Protein AF-A0A1Q3KPB5-F1 (afdb_monomer)

Sequence (184 aa):
MSNEPVIRVAFFLAVFVVVAAWEAMAPRRARWPANLGIVALNTALVRLLLPTTAVAFALLGEQRGWGLLNNLDLPRGAAVVLAVLALDLAIYLQHVLFHAVPLLWRLHRMHHADLDIDVTTGARFHPIEIAASMVLKLAAIAALDVWSRDLMEHCFPGNGRMRYGPGSSRLRHDDRGCPSSDTT

Foldseek 3Di:
DVCVVVVVVVVVVVVLCVQVVVCVVPPPDDPPPVLVVVLVVLVCCCVPCQVVLLVVLLVVCLVVVAAPLL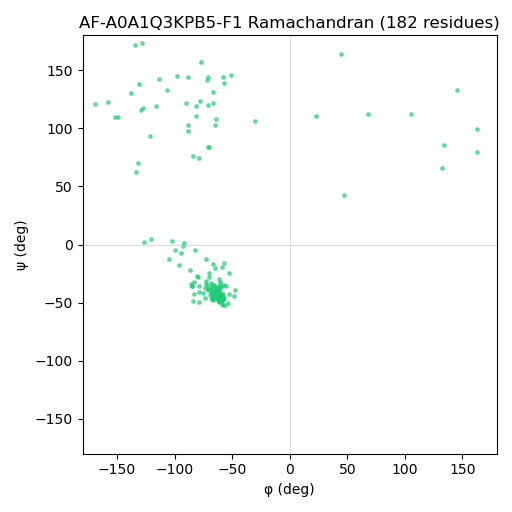PDPDDLVVLVVVLVVQLVVLLVVLVVCCVPPPVSVVQCCQLVVDPDDGSRNNRRHRVVSSVVVSVSNSVSSNHHRSNYNVVCCVVPVDDDPPPDDDDDDDDDDDDDDYDDDDDD

Radius of gyration: 29.27 Å; Cα contacts (8 Å, |Δi|>4): 119; chains: 1; bounding box: 55×40×105 Å

Solvent-accessible surface area (backbone atoms only — not comparable to full-atom values): 11144 Å² total; per-residue (Å²): 123,91,54,54,70,57,52,54,50,50,50,51,51,51,54,51,50,53,53,52,50,51,41,70,75,61,62,90,73,94,64,61,75,72,51,50,55,53,36,52,50,53,49,50,50,50,66,57,48,49,61,55,49,48,52,52,38,42,57,51,22,38,77,68,68,42,22,61,48,54,73,46,100,60,60,68,72,58,44,52,50,50,47,53,52,51,50,50,49,52,51,50,51,51,52,50,43,30,70,69,37,72,72,42,25,67,50,47,42,59,47,70,64,69,88,66,92,53,100,54,51,91,54,44,65,42,70,66,58,53,52,52,51,50,52,52,51,48,51,47,49,44,48,38,18,77,57,50,69,58,60,48,52,74,74,50,76,78,78,73,87,83,74,90,73,92,87,83,82,86,84,89,80,90,80,87,79,87,81,90,77,88,80,136

Secondary structure (DSSP, 8-state):
-TTHHHHHHHHHHHHHHHHHHHHHHS-S---HHHHHHHHHHHHHHHHHHHHHHHHHHHHHHHHHT--TGGGS---HHHHHHHHHHHHHHHHHHHHHHHHHSHHHHHHHHHHH--SS--TTGGG---HHHHHHHHHHHHHHHHHH----THHHHHH----------S------------------

Structure (mmCIF, N/CA/C/O backbone):
data_AF-A0A1Q3KPB5-F1
#
_entry.id   AF-A0A1Q3KPB5-F1
#
loop_
_atom_site.group_PDB
_atom_site.id
_atom_site.type_symbol
_atom_site.label_atom_id
_atom_site.label_alt_id
_atom_site.label_comp_id
_atom_site.label_asym_id
_atom_site.label_entity_id
_atom_site.label_seq_id
_atom_site.pdbx_PDB_ins_code
_atom_site.Cartn_x
_atom_site.Cartn_y
_atom_site.Cartn_z
_atom_site.occupancy
_atom_site.B_iso_or_equiv
_atom_site.auth_seq_id
_atom_site.auth_comp_id
_atom_site.auth_asym_id
_atom_site.auth_atom_id
_atom_site.pdbx_PDB_model_num
ATOM 1 N N . MET A 1 1 ? -16.533 -24.891 -0.478 1.00 59.44 1 MET A N 1
ATOM 2 C CA . MET A 1 1 ? -15.579 -23.862 -0.957 1.00 59.44 1 MET A CA 1
ATOM 3 C C . MET A 1 1 ? -14.110 -24.327 -0.934 1.00 59.44 1 MET A C 1
ATOM 5 O O . MET A 1 1 ? -13.226 -23.513 -1.150 1.00 59.44 1 MET A O 1
ATOM 9 N N . SER A 1 2 ? -13.807 -25.623 -0.763 1.00 74.94 2 SER A N 1
ATOM 10 C CA . SER A 1 2 ? -12.427 -26.110 -0.547 1.00 74.94 2 SER A CA 1
ATOM 11 C C . SER A 1 2 ? -11.456 -25.945 -1.725 1.00 74.94 2 SER A C 1
ATOM 13 O O . SER A 1 2 ? -10.249 -25.992 -1.520 1.00 74.94 2 SER A O 1
ATOM 15 N N . ASN A 1 3 ? -11.958 -25.712 -2.942 1.00 84.19 3 ASN A N 1
ATOM 16 C CA . ASN A 1 3 ? -11.122 -25.604 -4.144 1.00 84.19 3 ASN A CA 1
ATOM 17 C C . ASN A 1 3 ? -10.833 -24.157 -4.568 1.00 84.19 3 ASN A C 1
ATOM 19 O O . ASN A 1 3 ? -10.066 -23.956 -5.502 1.00 84.19 3 ASN A O 1
ATOM 23 N N . GLU A 1 4 ? -11.408 -23.146 -3.909 1.00 84.69 4 GLU A N 1
ATOM 24 C CA . GLU A 1 4 ? -11.174 -21.735 -4.252 1.00 84.69 4 GLU A CA 1
ATOM 25 C C . GLU A 1 4 ? -9.677 -21.356 -4.291 1.00 84.69 4 GLU A C 1
ATOM 27 O O . GLU A 1 4 ? -9.237 -20.818 -5.313 1.00 84.69 4 GLU A O 1
ATOM 32 N N . PRO A 1 5 ? -8.854 -21.659 -3.261 1.00 83.19 5 PRO A N 1
ATOM 33 C CA . PRO A 1 5 ? -7.433 -21.320 -3.307 1.00 83.19 5 PRO A CA 1
ATOM 34 C C . PRO A 1 5 ? -6.697 -22.074 -4.420 1.00 83.19 5 PRO A C 1
ATOM 36 O O . PRO A 1 5 ? -5.844 -21.492 -5.088 1.00 83.19 5 PRO A O 1
ATOM 39 N N . VAL A 1 6 ? -7.067 -23.334 -4.675 1.00 86.06 6 VAL A N 1
ATOM 40 C CA . VAL A 1 6 ? -6.474 -24.156 -5.741 1.00 86.06 6 VAL A CA 1
ATOM 41 C C . VAL A 1 6 ? -6.794 -23.572 -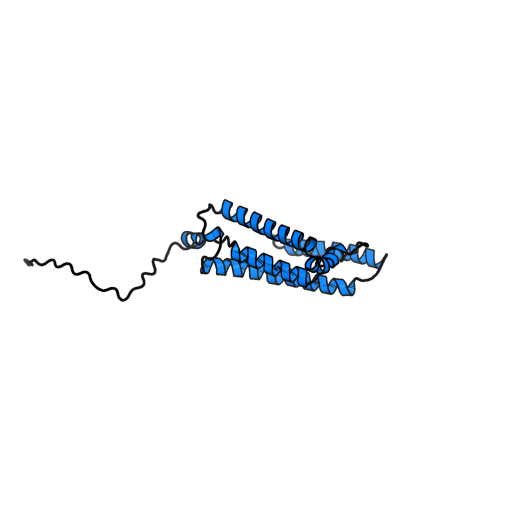7.114 1.00 86.06 6 VAL A C 1
ATOM 43 O O . VAL A 1 6 ? -5.892 -23.404 -7.925 1.00 86.06 6 VAL A O 1
ATOM 46 N N . ILE A 1 7 ? -8.051 -23.195 -7.359 1.00 86.75 7 ILE A N 1
ATOM 47 C CA . ILE A 1 7 ? -8.497 -22.606 -8.628 1.00 86.75 7 ILE A CA 1
ATOM 48 C C . ILE A 1 7 ? -7.801 -21.264 -8.869 1.00 86.75 7 ILE A C 1
ATOM 50 O O . ILE A 1 7 ? -7.294 -21.033 -9.963 1.00 86.75 7 ILE A O 1
ATOM 54 N N . ARG A 1 8 ? -7.711 -20.393 -7.856 1.00 78.00 8 ARG A N 1
ATOM 55 C CA . ARG A 1 8 ? -7.035 -19.089 -7.982 1.00 78.00 8 ARG A CA 1
ATOM 56 C C . ARG A 1 8 ? -5.551 -19.240 -8.297 1.00 78.00 8 ARG A C 1
ATOM 58 O O . ARG A 1 8 ? -5.043 -18.537 -9.167 1.00 78.00 8 ARG A O 1
ATOM 65 N N . VAL A 1 9 ? -4.865 -20.153 -7.610 1.00 79.88 9 VAL A N 1
ATOM 66 C CA . VAL A 1 9 ? -3.443 -20.427 -7.856 1.00 79.88 9 VAL A CA 1
ATOM 67 C C . VAL A 1 9 ? -3.247 -21.058 -9.232 1.00 79.88 9 VAL A C 1
ATOM 69 O O . VAL A 1 9 ? -2.387 -20.599 -9.976 1.00 79.88 9 VAL A O 1
ATOM 72 N N . ALA A 1 10 ? -4.063 -22.044 -9.605 1.00 84.44 10 ALA A N 1
ATOM 73 C CA . ALA A 1 10 ? -3.985 -22.695 -10.910 1.00 84.44 10 ALA A CA 1
ATOM 74 C C . ALA A 1 10 ? -4.212 -21.703 -12.056 1.00 84.44 10 ALA A C 1
ATOM 76 O O . ALA A 1 10 ? -3.442 -21.691 -13.011 1.00 84.44 10 ALA A O 1
ATOM 77 N N . PHE A 1 11 ? -5.215 -20.829 -11.943 1.00 85.94 11 PHE A N 1
ATOM 78 C CA . PHE A 1 11 ? -5.506 -19.821 -12.960 1.00 85.94 11 PHE A CA 1
ATOM 79 C C . PHE A 1 11 ? -4.383 -18.783 -13.071 1.00 85.94 11 PHE A C 1
ATOM 81 O O . PHE A 1 11 ? -3.943 -18.467 -14.173 1.00 85.94 11 PHE A O 1
ATOM 88 N N . PHE A 1 12 ? -3.866 -18.301 -11.935 1.00 80.00 12 PHE A N 1
ATOM 89 C CA . PHE A 1 12 ? -2.720 -17.391 -11.908 1.00 80.00 12 PHE A CA 1
ATOM 90 C C . PHE A 1 12 ? -1.487 -18.014 -12.575 1.00 80.00 12 PHE A C 1
ATOM 92 O O . PHE A 1 12 ? -0.871 -17.384 -13.431 1.00 80.00 12 PHE A O 1
ATOM 99 N N . LEU A 1 13 ? -1.150 -19.260 -12.223 1.00 81.81 13 LEU A N 1
ATOM 100 C CA . LEU A 1 13 ? -0.015 -19.977 -12.804 1.00 81.81 13 LEU A CA 1
ATOM 101 C C . LEU A 1 13 ? -0.214 -20.244 -14.298 1.00 81.81 13 LEU A C 1
ATOM 103 O O . LEU A 1 13 ? 0.728 -20.075 -15.064 1.00 81.81 13 LEU A O 1
ATOM 107 N N . ALA A 1 14 ? -1.423 -20.613 -14.724 1.00 84.12 14 ALA A N 1
ATOM 108 C CA . ALA A 1 14 ? -1.729 -20.845 -16.131 1.00 84.12 14 ALA A CA 1
ATOM 109 C C . ALA A 1 14 ? -1.523 -19.574 -16.965 1.00 84.12 14 ALA A C 1
ATOM 111 O O . ALA A 1 14 ? -0.806 -19.609 -17.962 1.00 84.12 14 ALA A O 1
ATOM 112 N N . VAL A 1 15 ? -2.082 -18.439 -16.530 1.00 82.62 15 VAL A N 1
ATOM 113 C CA . VAL A 1 15 ? -1.890 -17.147 -17.209 1.00 82.62 15 VAL A CA 1
ATOM 114 C C . VAL A 1 15 ? -0.415 -16.745 -17.203 1.00 82.62 15 VAL A C 1
ATOM 116 O O . VAL A 1 15 ? 0.112 -16.364 -18.244 1.00 82.62 15 VAL A O 1
ATOM 119 N N . PHE A 1 16 ? 0.273 -16.885 -16.067 1.00 81.31 16 PHE A N 1
ATOM 120 C CA . PHE A 1 16 ? 1.700 -16.580 -15.962 1.00 81.31 16 PHE A CA 1
ATOM 121 C C . PHE A 1 16 ? 2.535 -17.396 -16.957 1.00 81.31 16 PHE A C 1
ATOM 123 O O . PHE A 1 16 ? 3.357 -16.827 -17.668 1.00 81.31 16 PHE A O 1
ATOM 130 N N . VAL A 1 17 ? 2.298 -18.709 -17.057 1.00 82.12 17 VAL A N 1
ATOM 131 C CA . VAL A 1 17 ? 3.005 -19.590 -18.000 1.00 82.12 17 VAL A CA 1
ATOM 132 C C . VAL A 1 17 ? 2.709 -19.206 -19.447 1.00 82.12 17 VAL A C 1
ATOM 134 O O . VAL A 1 17 ? 3.635 -19.169 -20.251 1.00 82.12 17 VAL A O 1
ATOM 137 N N . VAL A 1 18 ? 1.457 -18.886 -19.784 1.00 84.38 18 VAL A N 1
ATOM 138 C CA . VAL A 1 18 ? 1.078 -18.470 -21.145 1.00 84.38 18 VAL A CA 1
ATOM 139 C C . VAL A 1 18 ? 1.812 -17.194 -21.556 1.00 84.38 18 VAL A C 1
ATOM 141 O O . VAL A 1 18 ? 2.406 -17.153 -22.633 1.00 84.38 18 VAL A O 1
ATOM 144 N N . VAL A 1 19 ? 1.820 -16.169 -20.701 1.00 77.19 19 VAL A N 1
ATOM 145 C CA . VAL A 1 19 ? 2.489 -14.895 -21.012 1.00 77.19 19 VAL A CA 1
ATOM 146 C C . VAL A 1 19 ? 4.015 -15.056 -20.998 1.00 77.19 19 VAL A C 1
ATOM 148 O O . VAL A 1 19 ? 4.687 -14.551 -21.892 1.00 77.19 19 VAL A O 1
ATOM 151 N N . ALA A 1 20 ? 4.571 -15.836 -20.065 1.00 76.50 20 ALA A N 1
ATOM 152 C CA . ALA A 1 20 ? 6.006 -16.122 -20.028 1.00 76.50 20 ALA A CA 1
ATOM 153 C C . ALA A 1 20 ? 6.479 -16.914 -21.261 1.00 76.50 20 ALA A C 1
ATOM 155 O O . ALA A 1 20 ? 7.547 -16.631 -21.801 1.00 76.50 20 ALA A O 1
ATOM 156 N N . ALA A 1 21 ? 5.688 -17.881 -21.738 1.00 80.31 21 ALA A N 1
ATOM 157 C CA . ALA A 1 21 ? 5.984 -18.628 -22.959 1.00 80.31 21 ALA A CA 1
ATOM 158 C C . ALA A 1 21 ? 5.924 -17.724 -24.198 1.00 80.31 21 ALA A C 1
ATOM 160 O O . ALA A 1 21 ? 6.813 -17.790 -25.044 1.00 80.31 21 ALA A O 1
ATOM 161 N N . TRP A 1 22 ? 4.927 -16.836 -24.276 1.00 80.81 22 TRP A N 1
ATOM 162 C CA . TRP A 1 22 ? 4.834 -15.828 -25.333 1.00 80.81 22 TRP A CA 1
ATOM 163 C C . TRP A 1 22 ? 6.077 -14.927 -25.368 1.00 80.81 22 TRP A C 1
ATOM 165 O O . TRP A 1 22 ? 6.675 -14.728 -26.425 1.00 80.81 22 TRP A O 1
ATOM 175 N N . GLU A 1 23 ? 6.509 -14.417 -2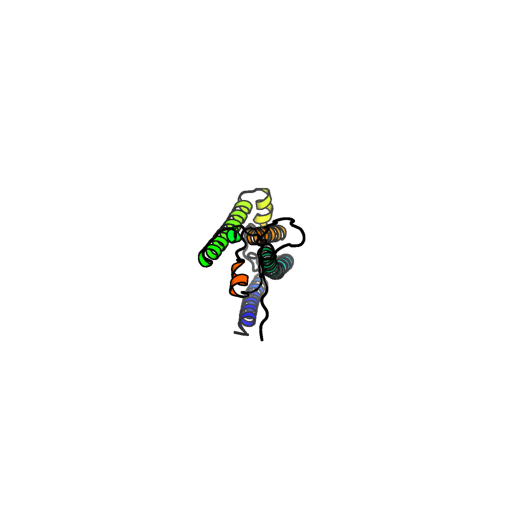4.214 1.00 73.88 23 GLU A N 1
ATOM 176 C CA . GLU A 1 23 ? 7.711 -13.581 -24.112 1.00 73.88 23 GLU A CA 1
ATOM 177 C C . GLU A 1 23 ? 9.003 -14.339 -24.420 1.00 73.88 23 GLU A C 1
ATOM 179 O O . GLU A 1 23 ? 9.910 -13.770 -25.026 1.00 73.88 23 GLU A O 1
ATOM 184 N N . ALA A 1 24 ? 9.093 -15.622 -24.064 1.00 72.62 24 ALA A N 1
ATOM 185 C CA . ALA A 1 24 ? 10.238 -16.462 -24.409 1.00 72.62 24 ALA A CA 1
ATOM 186 C C . ALA A 1 24 ? 10.325 -16.742 -25.919 1.00 72.62 24 ALA A C 1
ATOM 188 O O . ALA A 1 24 ? 11.426 -16.857 -26.458 1.00 72.62 24 ALA A O 1
ATOM 189 N N . MET A 1 25 ? 9.181 -16.837 -26.605 1.00 79.62 25 MET A N 1
ATOM 190 C CA . MET A 1 25 ? 9.105 -17.068 -28.051 1.00 79.62 25 MET A CA 1
ATOM 191 C C . MET A 1 25 ? 9.330 -15.795 -28.880 1.00 79.62 25 MET A C 1
ATOM 193 O O . MET A 1 25 ? 9.801 -15.887 -30.012 1.00 79.62 25 MET A O 1
ATOM 197 N N . ALA A 1 26 ? 9.029 -14.615 -28.332 1.00 75.12 26 ALA A N 1
ATOM 198 C CA . ALA A 1 26 ? 9.239 -13.324 -28.989 1.00 75.12 26 ALA A CA 1
ATOM 199 C C . ALA A 1 26 ? 9.918 -12.299 -28.052 1.00 75.12 26 ALA A C 1
ATOM 201 O O . ALA A 1 26 ? 9.332 -11.253 -27.746 1.00 75.12 26 ALA A O 1
ATOM 202 N N . PRO A 1 27 ? 11.155 -12.565 -27.584 1.00 66.00 27 PRO A N 1
ATOM 203 C CA . PRO A 1 27 ? 11.795 -11.737 -26.573 1.00 66.00 27 PRO A CA 1
ATOM 204 C C . PRO A 1 27 ? 12.198 -10.386 -27.160 1.00 66.00 27 PRO A C 1
ATOM 206 O O . PRO A 1 27 ? 13.022 -10.307 -28.070 1.00 66.00 27 PRO A O 1
ATOM 209 N N . ARG A 1 28 ? 11.661 -9.296 -26.602 1.00 64.94 28 ARG A N 1
ATOM 210 C CA . ARG A 1 28 ? 12.125 -7.938 -26.930 1.00 64.94 28 ARG A CA 1
ATOM 211 C C . ARG A 1 28 ? 13.427 -7.593 -26.197 1.00 64.94 28 ARG A C 1
ATOM 213 O O . ARG A 1 28 ? 14.322 -7.035 -26.825 1.00 64.94 28 ARG A O 1
ATOM 220 N N . ARG A 1 29 ? 13.573 -7.977 -24.915 1.00 60.72 29 ARG A N 1
ATOM 221 C CA . ARG A 1 29 ? 14.816 -7.941 -24.102 1.00 60.72 29 ARG A CA 1
ATOM 222 C C . ARG A 1 29 ? 14.724 -8.943 -22.935 1.00 60.72 29 ARG A C 1
ATOM 224 O O . ARG A 1 29 ? 13.827 -8.831 -22.113 1.00 60.72 29 ARG A O 1
ATOM 231 N N . ALA A 1 30 ? 15.646 -9.902 -22.807 1.00 54.12 30 ALA A N 1
ATOM 232 C CA . ALA A 1 30 ? 15.586 -10.925 -21.749 1.00 54.12 30 ALA A CA 1
ATOM 233 C C . ALA A 1 30 ? 16.283 -10.472 -20.442 1.00 54.12 30 ALA A C 1
ATOM 235 O O . ALA A 1 30 ? 17.509 -10.509 -20.350 1.00 54.12 30 ALA A O 1
ATOM 236 N N . ARG A 1 31 ? 15.517 -10.060 -19.413 1.00 63.25 31 ARG A N 1
ATOM 237 C CA . ARG A 1 31 ? 16.034 -9.650 -18.073 1.00 63.25 31 ARG A CA 1
ATOM 238 C C . ARG A 1 31 ? 15.389 -10.383 -16.878 1.00 63.25 31 ARG A C 1
ATOM 240 O O . ARG A 1 31 ? 15.745 -10.140 -15.726 1.00 63.25 31 ARG A O 1
ATOM 247 N N . TRP A 1 32 ? 14.485 -11.314 -17.173 1.00 58.28 32 TRP A N 1
ATOM 248 C CA . TRP A 1 32 ? 13.636 -12.089 -16.265 1.00 58.28 32 TRP A CA 1
ATOM 249 C C . TRP A 1 32 ? 14.279 -12.757 -15.023 1.00 58.28 32 TRP A C 1
ATOM 251 O O . TRP A 1 32 ? 13.653 -12.681 -13.963 1.00 58.28 32 TRP A O 1
ATOM 261 N N . PRO A 1 33 ? 15.496 -13.349 -15.020 1.00 60.22 33 PRO A N 1
ATOM 262 C CA . PRO A 1 33 ? 15.907 -14.201 -13.896 1.00 60.22 33 PRO A CA 1
ATOM 263 C C . PRO A 1 33 ? 16.211 -13.394 -12.627 1.00 60.22 33 PRO A C 1
ATOM 265 O O . PRO A 1 33 ? 15.905 -13.829 -11.520 1.00 60.22 33 PRO A O 1
ATOM 268 N N . ALA A 1 34 ? 16.768 -12.189 -12.786 1.00 61.38 34 ALA A N 1
ATOM 269 C CA . ALA A 1 34 ? 17.094 -11.309 -11.666 1.00 61.38 34 ALA A CA 1
ATOM 270 C C . ALA A 1 34 ? 15.840 -10.681 -11.030 1.00 61.38 34 ALA A C 1
ATOM 272 O O . ALA A 1 34 ? 15.791 -10.487 -9.816 1.00 61.38 34 ALA A O 1
ATOM 273 N N . ASN A 1 35 ? 14.807 -10.396 -11.832 1.00 66.19 35 ASN A N 1
ATOM 274 C CA . ASN A 1 35 ? 13.568 -9.784 -11.351 1.00 66.19 35 ASN A CA 1
ATOM 275 C C . ASN A 1 35 ? 12.647 -10.805 -10.669 1.00 66.19 35 ASN A C 1
ATOM 277 O O . ASN A 1 35 ? 12.028 -10.478 -9.659 1.00 66.19 35 ASN A O 1
ATOM 281 N N . LEU A 1 36 ? 12.595 -12.052 -11.152 1.00 68.75 36 LEU A N 1
ATOM 282 C CA . LEU A 1 36 ? 11.744 -13.097 -10.570 1.00 68.75 36 LEU A CA 1
ATOM 283 C C . LEU A 1 36 ? 12.117 -13.428 -9.119 1.00 68.75 36 LEU A C 1
ATOM 285 O O . LEU A 1 36 ? 11.226 -13.620 -8.293 1.00 68.75 36 LEU A O 1
ATOM 289 N N . GLY A 1 37 ? 13.411 -13.423 -8.780 1.00 66.06 37 GLY A N 1
ATOM 290 C CA . GLY A 1 37 ? 13.866 -13.607 -7.398 1.00 66.06 37 GLY A CA 1
ATOM 291 C C . GLY A 1 37 ? 13.380 -12.497 -6.460 1.00 66.06 37 GLY A C 1
ATOM 292 O O . GLY A 1 37 ? 12.902 -12.779 -5.362 1.00 66.06 37 GLY A O 1
ATOM 293 N N . ILE A 1 38 ? 13.426 -11.241 -6.916 1.00 68.75 38 ILE A N 1
ATOM 294 C CA . ILE A 1 38 ? 12.934 -10.083 -6.155 1.00 68.75 38 ILE A CA 1
ATOM 295 C C . ILE A 1 38 ? 11.414 -10.170 -5.980 1.00 68.75 38 ILE A C 1
ATOM 297 O O . ILE A 1 38 ? 10.916 -10.001 -4.872 1.00 68.75 38 ILE A O 1
ATOM 301 N N . VAL A 1 39 ? 10.673 -10.500 -7.040 1.00 71.81 39 VAL A N 1
ATOM 302 C CA . VAL A 1 39 ? 9.209 -10.652 -6.997 1.00 71.81 39 VAL A CA 1
ATOM 303 C C . VAL A 1 39 ? 8.784 -11.777 -6.051 1.00 71.81 39 VAL A C 1
ATOM 305 O O . VAL A 1 39 ? 7.871 -11.588 -5.243 1.00 71.81 39 VAL A O 1
ATOM 308 N N . ALA A 1 40 ? 9.447 -12.934 -6.116 1.00 74.19 40 ALA A N 1
ATOM 309 C CA . ALA A 1 40 ? 9.165 -14.070 -5.245 1.00 74.19 40 ALA A CA 1
ATOM 310 C C . ALA A 1 40 ? 9.452 -13.737 -3.775 1.00 74.19 40 ALA A C 1
ATOM 312 O O . ALA A 1 40 ? 8.597 -13.971 -2.919 1.00 74.19 40 ALA A O 1
ATOM 313 N N . LEU A 1 41 ? 10.607 -13.122 -3.492 1.00 75.88 41 LEU A N 1
ATOM 314 C CA . LEU A 1 41 ? 10.972 -12.661 -2.153 1.00 75.88 41 LEU A CA 1
ATOM 315 C C . LEU A 1 41 ? 9.947 -11.660 -1.613 1.00 75.88 41 LEU A C 1
ATOM 317 O O . LEU A 1 41 ? 9.416 -11.857 -0.526 1.00 75.88 41 LEU A O 1
ATOM 321 N N . ASN A 1 42 ? 9.620 -10.632 -2.396 1.00 73.69 42 ASN A N 1
ATOM 322 C CA . ASN A 1 42 ? 8.644 -9.598 -2.056 1.00 73.69 42 ASN A CA 1
ATOM 323 C C . ASN A 1 42 ? 7.262 -10.194 -1.747 1.00 73.69 42 ASN A C 1
ATOM 325 O O . ASN A 1 42 ? 6.635 -9.853 -0.744 1.00 73.69 42 ASN A O 1
ATOM 329 N N . THR A 1 43 ? 6.803 -11.124 -2.585 1.00 74.94 43 THR A N 1
ATOM 330 C CA . THR A 1 43 ? 5.506 -11.792 -2.420 1.00 74.94 43 THR A CA 1
ATOM 331 C C . THR A 1 43 ? 5.479 -12.657 -1.165 1.00 74.94 43 THR A C 1
ATOM 333 O O . THR A 1 43 ? 4.502 -12.611 -0.416 1.00 74.94 43 THR A O 1
ATOM 336 N N . ALA A 1 44 ? 6.541 -13.427 -0.913 1.00 76.75 44 ALA A N 1
ATOM 337 C CA . ALA A 1 44 ? 6.667 -14.237 0.292 1.00 76.75 44 ALA A CA 1
ATOM 338 C C . ALA A 1 44 ? 6.687 -13.357 1.549 1.00 76.75 44 ALA A C 1
ATOM 340 O O . ALA A 1 44 ? 5.946 -13.634 2.491 1.00 76.75 44 ALA A O 1
ATOM 341 N N . LEU A 1 45 ? 7.454 -12.260 1.532 1.00 72.81 45 LEU A N 1
ATOM 342 C CA . LEU A 1 45 ? 7.536 -11.301 2.635 1.00 72.81 45 LEU A CA 1
ATOM 343 C C . LEU A 1 45 ? 6.151 -10.747 2.986 1.00 72.81 45 LEU A C 1
ATOM 345 O O . LEU A 1 45 ? 5.714 -10.832 4.131 1.00 72.81 45 LEU A O 1
ATOM 349 N N . VAL A 1 46 ? 5.430 -10.236 1.985 1.00 73.88 46 VAL A N 1
ATOM 350 C CA . VAL A 1 46 ? 4.108 -9.628 2.179 1.00 73.88 46 VAL A CA 1
ATOM 351 C C . VAL A 1 46 ? 3.086 -10.666 2.633 1.00 73.88 46 VAL A C 1
ATOM 353 O O . VAL A 1 46 ? 2.332 -10.409 3.566 1.00 73.88 46 VAL A O 1
ATOM 356 N N . ARG A 1 47 ? 3.043 -11.848 2.011 1.00 73.56 47 ARG A N 1
ATOM 357 C CA . ARG A 1 47 ? 2.034 -12.862 2.351 1.00 73.56 47 ARG A CA 1
ATOM 358 C C . ARG A 1 47 ? 2.276 -13.535 3.694 1.00 73.56 47 ARG A C 1
ATOM 360 O O . ARG A 1 47 ? 1.305 -13.923 4.333 1.00 73.56 47 ARG A O 1
ATOM 367 N N . LEU A 1 48 ? 3.529 -13.685 4.113 1.00 69.94 48 LEU A N 1
ATOM 368 C CA . LEU A 1 48 ? 3.852 -14.346 5.372 1.00 69.94 48 LEU A CA 1
ATOM 369 C C . LEU A 1 48 ? 3.758 -13.381 6.550 1.00 69.94 48 LEU A C 1
ATOM 371 O O . LEU A 1 48 ? 3.136 -13.697 7.561 1.00 69.94 48 LEU A O 1
ATOM 375 N N . LEU A 1 49 ? 4.371 -12.204 6.425 1.00 70.94 49 LEU A N 1
ATOM 376 C CA . LEU A 1 49 ? 4.520 -11.297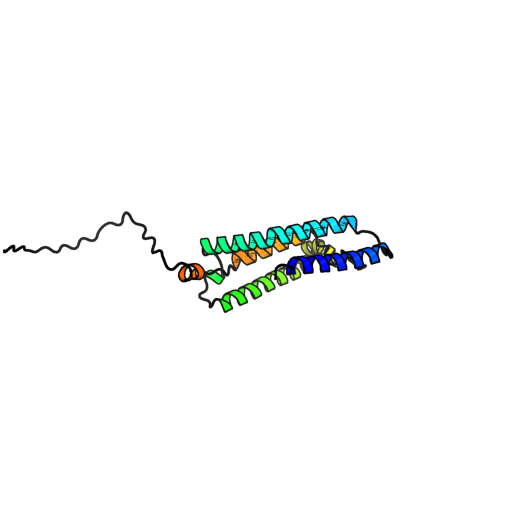 7.556 1.00 70.94 49 LEU A CA 1
ATOM 377 C C . LEU A 1 49 ? 3.268 -10.455 7.772 1.00 70.94 49 LEU A C 1
ATOM 379 O O . LEU A 1 49 ? 2.852 -10.294 8.910 1.00 70.94 49 LEU A O 1
ATOM 383 N N . LEU A 1 50 ? 2.641 -9.921 6.722 1.00 67.62 50 LEU A N 1
ATOM 384 C CA . LEU A 1 50 ? 1.605 -8.893 6.882 1.00 67.62 50 LEU A CA 1
ATOM 385 C C . LEU A 1 50 ? 0.323 -9.430 7.557 1.00 67.62 50 LEU A C 1
ATOM 387 O O . LEU A 1 50 ? -0.111 -8.810 8.524 1.00 67.62 50 LEU A O 1
ATOM 391 N N . PRO A 1 51 ? -0.252 -10.588 7.168 1.00 66.25 51 PRO A N 1
ATOM 392 C CA . PRO A 1 51 ? -1.436 -11.129 7.841 1.00 66.25 51 PRO A CA 1
ATOM 393 C C . PRO A 1 51 ? -1.153 -11.564 9.282 1.00 66.25 51 PRO A C 1
ATOM 395 O O . PRO A 1 51 ? -1.947 -11.295 10.178 1.00 66.25 51 PRO A O 1
ATOM 398 N N . THR A 1 52 ? -0.009 -12.213 9.520 1.00 65.00 52 THR A N 1
ATOM 399 C CA . THR A 1 52 ? 0.346 -12.746 10.844 1.00 65.00 52 THR A CA 1
ATOM 400 C C . THR A 1 52 ? 0.641 -11.628 11.837 1.00 65.00 52 THR A C 1
ATOM 402 O O . THR A 1 52 ? 0.138 -11.648 12.958 1.00 65.00 52 THR A O 1
ATOM 405 N N . THR A 1 53 ? 1.392 -10.610 11.414 1.00 67.12 53 THR A N 1
ATOM 406 C CA . THR A 1 53 ? 1.713 -9.460 12.265 1.00 67.12 53 THR A CA 1
ATOM 407 C C . THR A 1 53 ? 0.517 -8.536 12.455 1.00 67.12 53 THR A C 1
ATOM 409 O O . THR A 1 53 ? 0.310 -8.084 13.574 1.00 67.12 53 THR A O 1
ATOM 412 N N . ALA A 1 54 ? -0.324 -8.312 11.440 1.00 67.88 54 ALA A N 1
ATOM 413 C CA . ALA A 1 54 ? -1.546 -7.520 11.598 1.00 67.88 54 ALA A CA 1
ATOM 414 C C . ALA A 1 54 ? -2.501 -8.130 12.636 1.00 67.88 54 ALA A C 1
ATOM 416 O O . ALA A 1 54 ? -3.002 -7.415 13.501 1.00 67.88 54 ALA A O 1
ATOM 417 N N . VAL A 1 55 ? -2.702 -9.452 12.596 1.00 70.38 55 VAL A N 1
ATOM 418 C CA . VAL A 1 55 ? -3.511 -10.163 13.597 1.00 70.38 55 VAL A CA 1
ATOM 419 C C . VAL A 1 55 ? -2.854 -10.099 14.978 1.00 70.38 55 VAL A C 1
ATOM 421 O O . VAL A 1 55 ? -3.534 -9.832 15.963 1.00 70.38 55 VAL A O 1
ATOM 424 N N . ALA A 1 56 ? -1.534 -10.283 15.068 1.00 71.00 56 ALA A N 1
ATOM 425 C CA . ALA A 1 56 ? -0.823 -10.190 16.342 1.00 71.00 56 ALA A CA 1
ATOM 426 C C . ALA A 1 56 ? -0.912 -8.787 16.973 1.00 71.00 56 ALA A C 1
ATOM 428 O O . ALA A 1 56 ? -1.108 -8.675 18.182 1.00 71.00 56 ALA A O 1
ATOM 429 N N . PHE A 1 57 ? -0.801 -7.722 16.174 1.00 69.06 57 PHE A N 1
ATOM 430 C CA . PHE A 1 57 ? -0.942 -6.344 16.652 1.00 69.06 57 PHE A CA 1
ATOM 431 C C . PHE A 1 57 ? -2.365 -6.034 17.114 1.00 69.06 57 PHE A C 1
ATOM 433 O O . PHE A 1 57 ? -2.514 -5.406 18.157 1.00 69.06 57 PHE A O 1
ATOM 440 N N . ALA A 1 58 ? -3.383 -6.524 16.402 1.00 66.75 58 ALA A N 1
ATOM 441 C CA . ALA A 1 58 ? -4.778 -6.411 16.823 1.00 66.75 58 ALA A CA 1
ATOM 442 C C . ALA A 1 58 ? -5.028 -7.092 18.182 1.00 66.75 58 ALA A C 1
ATOM 444 O O . ALA A 1 58 ? -5.573 -6.483 19.096 1.00 66.75 58 ALA A O 1
ATOM 445 N N . LEU A 1 59 ? -4.549 -8.328 18.360 1.00 67.62 59 LEU A N 1
ATOM 446 C CA . LEU A 1 59 ? -4.698 -9.060 19.625 1.00 67.62 59 LEU A CA 1
ATOM 447 C C . LEU A 1 59 ? -3.954 -8.384 20.788 1.00 67.62 59 LEU A C 1
ATOM 449 O O . LEU A 1 59 ? -4.424 -8.380 21.925 1.00 67.62 59 LEU A O 1
ATOM 453 N N . LEU A 1 60 ? -2.770 -7.821 20.527 1.00 68.56 60 LEU A N 1
ATOM 454 C CA . LEU A 1 60 ? -1.995 -7.114 21.547 1.00 68.56 60 LEU A CA 1
ATOM 455 C C . LEU A 1 60 ? -2.638 -5.775 21.933 1.00 68.56 60 LEU A C 1
ATOM 457 O O . LEU A 1 60 ? -2.600 -5.394 23.107 1.00 68.56 60 LEU A O 1
ATOM 461 N N . GLY A 1 61 ? -3.191 -5.064 20.951 1.00 67.00 61 GLY A N 1
ATOM 462 C CA . GLY A 1 61 ? -3.918 -3.817 21.151 1.00 67.00 61 GLY A CA 1
ATOM 463 C C . GLY A 1 61 ? -5.173 -4.032 21.992 1.00 67.00 61 GLY A C 1
ATOM 464 O O . GLY A 1 61 ? -5.341 -3.340 22.995 1.00 67.00 61 GLY A O 1
ATOM 465 N N . GLU A 1 62 ? -5.923 -5.105 21.728 1.00 66.25 62 GLU A N 1
ATOM 466 C CA . GLU A 1 62 ? -7.055 -5.548 22.548 1.00 66.25 62 GLU A CA 1
ATOM 467 C C . GLU A 1 62 ? -6.639 -5.824 24.005 1.00 66.25 62 GLU A C 1
ATOM 469 O O . GLU A 1 62 ? -7.199 -5.245 24.938 1.00 66.25 62 GLU A O 1
ATOM 474 N N . GLN A 1 63 ? -5.601 -6.643 24.227 1.00 67.31 63 GLN A N 1
ATOM 475 C CA . GLN A 1 63 ? -5.138 -7.003 25.579 1.00 67.31 63 GLN A CA 1
ATOM 476 C C . GLN A 1 63 ? -4.688 -5.798 26.411 1.00 67.31 63 GLN A C 1
ATOM 478 O O . GLN A 1 63 ? -4.840 -5.786 27.634 1.00 67.31 63 GLN A O 1
ATOM 483 N N . ARG A 1 64 ? -4.095 -4.791 25.766 1.00 70.50 64 ARG A N 1
ATOM 484 C CA . ARG A 1 64 ? -3.619 -3.570 26.433 1.00 70.50 64 ARG A CA 1
ATOM 485 C C . ARG A 1 64 ? -4.647 -2.439 26.394 1.00 70.50 64 ARG A C 1
ATOM 487 O O . ARG A 1 64 ? -4.426 -1.409 27.028 1.00 70.50 64 ARG A O 1
ATOM 494 N N . GLY A 1 65 ? -5.747 -2.630 25.666 1.00 64.06 65 GLY A N 1
ATOM 495 C CA . GLY A 1 65 ? -6.704 -1.603 25.269 1.00 64.06 65 GLY A CA 1
ATOM 496 C C . GLY A 1 65 ? -6.040 -0.354 24.698 1.00 64.06 65 GLY A C 1
ATOM 497 O O . GLY A 1 65 ? -6.402 0.761 25.071 1.00 64.06 65 GLY A O 1
ATOM 498 N N . TRP A 1 66 ? -5.030 -0.558 23.857 1.00 67.75 66 TRP A N 1
ATOM 499 C CA . TRP A 1 66 ? -4.378 0.484 23.072 1.00 67.75 66 TRP A CA 1
ATOM 500 C C . TRP A 1 66 ? -5.145 0.618 21.747 1.00 67.75 66 TRP A C 1
ATOM 502 O O . TRP A 1 66 ? -5.668 -0.360 21.240 1.00 67.75 66 TRP A O 1
ATOM 512 N N . GLY A 1 67 ? -5.273 1.826 21.208 1.00 72.25 67 GLY A N 1
ATOM 513 C CA . GLY A 1 67 ? -5.895 2.081 19.909 1.00 72.25 67 GLY A CA 1
ATOM 514 C C . GLY A 1 67 ? -6.632 3.402 19.931 1.00 72.25 67 GLY A C 1
ATOM 515 O O . GLY A 1 67 ? -7.354 3.687 20.886 1.00 72.25 67 GLY A O 1
ATOM 516 N N . LEU A 1 68 ? -6.444 4.245 18.920 1.00 74.81 68 LEU A N 1
ATOM 517 C CA . LEU A 1 68 ? -7.113 5.543 18.875 1.00 74.81 68 LEU A CA 1
ATOM 518 C C . LEU A 1 68 ? -8.637 5.365 18.820 1.00 74.81 68 LEU A C 1
ATOM 520 O O . LEU A 1 68 ? -9.356 6.080 19.509 1.00 74.81 68 LEU A O 1
ATOM 524 N N . LEU A 1 69 ? -9.113 4.384 18.047 1.00 75.25 69 LEU A N 1
ATOM 525 C CA . LEU A 1 69 ? -10.540 4.106 17.883 1.00 75.25 69 LEU A CA 1
ATOM 526 C C . LEU A 1 69 ? -11.118 3.315 19.060 1.00 75.25 69 LEU A C 1
ATOM 528 O O . LEU A 1 69 ? -12.275 3.523 19.400 1.00 75.25 69 LEU A O 1
ATOM 532 N N . ASN A 1 70 ? -10.300 2.512 19.748 1.00 71.56 70 ASN A N 1
ATOM 533 C CA . ASN A 1 70 ? -10.672 1.843 21.000 1.00 71.56 70 ASN A CA 1
ATOM 534 C C . ASN A 1 70 ? -10.948 2.812 22.167 1.00 71.56 70 ASN A C 1
ATOM 536 O O . ASN A 1 70 ? -11.594 2.429 23.138 1.00 71.56 70 ASN A O 1
ATOM 540 N N . ASN A 1 71 ? -10.450 4.052 22.097 1.00 72.38 71 ASN A N 1
ATOM 541 C CA . ASN A 1 71 ? -10.701 5.091 23.103 1.00 72.38 71 ASN A CA 1
ATOM 542 C C . ASN A 1 71 ? -11.907 5.987 22.766 1.00 72.38 71 ASN A C 1
ATOM 544 O O . ASN A 1 71 ? -12.210 6.909 23.524 1.00 72.38 71 ASN A O 1
ATOM 548 N N . LEU A 1 72 ? -12.570 5.758 21.630 1.00 75.50 72 LEU A N 1
ATOM 549 C CA . LEU A 1 72 ? -13.745 6.511 21.210 1.00 75.50 72 LEU A CA 1
ATOM 550 C C . LEU A 1 72 ? -14.993 5.647 21.380 1.00 75.50 72 LEU A C 1
ATOM 552 O O . LEU A 1 72 ? -15.030 4.505 20.931 1.00 75.50 72 LEU A O 1
ATOM 556 N N . ASP A 1 73 ? -16.033 6.220 21.980 1.00 78.06 73 ASP A N 1
ATOM 557 C CA . ASP A 1 73 ? -17.324 5.554 22.163 1.00 78.06 73 ASP A CA 1
ATOM 558 C C . ASP A 1 73 ? -18.126 5.593 20.846 1.00 78.06 73 ASP A C 1
ATOM 560 O O . ASP A 1 73 ? -19.008 6.429 20.633 1.00 78.06 73 ASP A O 1
ATOM 564 N N . LEU A 1 74 ? -17.709 4.765 19.882 1.00 77.81 74 LEU A N 1
ATOM 565 C CA . LEU A 1 74 ? -18.257 4.712 18.527 1.00 77.81 74 LEU A CA 1
ATOM 566 C C . LEU A 1 74 ? -18.983 3.386 18.269 1.00 77.81 74 LEU A C 1
ATOM 568 O O . LEU A 1 74 ? -18.473 2.320 18.618 1.00 77.81 74 LEU A O 1
ATOM 572 N N . PRO A 1 75 ? -20.114 3.400 17.533 1.00 81.12 75 PRO A N 1
ATOM 573 C CA . PRO A 1 75 ? -20.718 2.173 17.035 1.00 81.12 75 PRO A CA 1
ATOM 574 C C . PRO A 1 75 ? -19.719 1.391 16.178 1.00 81.12 75 PRO A C 1
ATOM 576 O O . PRO A 1 75 ? -19.044 1.963 15.319 1.00 81.12 75 PRO A O 1
ATOM 579 N N . ARG A 1 76 ? -19.687 0.064 16.333 1.00 73.06 76 ARG A N 1
ATOM 580 C CA . ARG A 1 76 ? -18.727 -0.823 15.648 1.00 73.06 76 ARG A CA 1
ATOM 581 C C . ARG A 1 76 ? -18.607 -0.567 14.144 1.00 73.06 76 ARG A C 1
ATOM 583 O O . ARG A 1 76 ? -17.503 -0.526 13.610 1.00 73.06 76 ARG A O 1
ATOM 590 N N . GLY A 1 77 ? -19.737 -0.383 13.458 1.00 79.56 77 GLY A N 1
ATOM 591 C CA . GLY A 1 77 ? -19.744 -0.096 12.021 1.00 79.56 77 GLY A CA 1
ATOM 592 C C . GLY A 1 77 ? -18.996 1.195 11.673 1.00 79.56 77 GLY A C 1
ATOM 593 O O . GLY A 1 77 ? -18.225 1.214 10.718 1.00 79.56 77 GLY A O 1
ATOM 594 N N . ALA A 1 78 ? -19.156 2.244 12.484 1.00 81.62 78 ALA A N 1
ATOM 595 C CA . ALA A 1 78 ? -18.462 3.513 12.298 1.00 81.62 78 ALA A CA 1
ATOM 596 C C . ALA A 1 78 ? -16.955 3.384 12.567 1.00 81.62 78 ALA A C 1
ATOM 598 O O . ALA A 1 78 ? -16.161 3.885 11.776 1.00 81.62 78 ALA A O 1
ATOM 599 N N . ALA A 1 79 ? -16.553 2.660 13.619 1.00 81.31 79 ALA A N 1
ATOM 600 C CA . ALA A 1 79 ? -15.141 2.411 13.920 1.00 81.31 79 ALA A CA 1
ATOM 601 C C . ALA A 1 79 ? -14.430 1.654 12.782 1.00 81.31 79 ALA A C 1
ATOM 603 O O . ALA A 1 79 ? -13.347 2.049 12.352 1.00 81.31 79 ALA A O 1
ATOM 604 N N . VAL A 1 80 ? -15.069 0.617 12.226 1.00 80.44 80 VAL A N 1
ATOM 605 C CA . VAL A 1 80 ? -14.534 -0.135 11.077 1.00 80.44 80 VAL A CA 1
ATOM 606 C C . VAL A 1 80 ? -14.388 0.761 9.848 1.00 80.44 80 VAL A C 1
ATOM 608 O O . VAL A 1 80 ? -13.331 0.764 9.219 1.00 80.44 80 VAL A O 1
ATOM 611 N N . VAL A 1 81 ? -15.420 1.540 9.510 1.00 86.31 81 VAL A N 1
ATOM 612 C CA . VAL A 1 81 ? -15.373 2.458 8.361 1.00 86.31 81 VAL A CA 1
ATOM 613 C C . VAL A 1 81 ? -14.254 3.485 8.534 1.00 86.31 81 VAL A C 1
ATOM 615 O O . VAL A 1 81 ? -13.466 3.685 7.612 1.00 86.31 81 VAL A O 1
ATOM 618 N N . LEU A 1 82 ? -14.127 4.086 9.719 1.00 86.50 82 LEU A N 1
ATOM 619 C CA . LEU A 1 82 ? -13.069 5.054 10.006 1.00 86.50 82 LEU A CA 1
ATOM 620 C C . LEU A 1 82 ? -11.674 4.438 9.907 1.00 86.50 82 LEU A C 1
ATOM 622 O O . LEU A 1 82 ? -10.783 5.076 9.353 1.00 86.50 82 LEU A O 1
ATOM 626 N N . ALA A 1 83 ? -11.471 3.205 10.373 1.00 83.56 83 ALA A N 1
ATOM 627 C CA . ALA A 1 83 ? -10.181 2.539 10.226 1.00 83.56 83 ALA A CA 1
ATOM 628 C C . ALA A 1 83 ? -9.830 2.231 8.774 1.00 83.56 83 ALA A C 1
ATOM 630 O O . ALA A 1 83 ? -8.682 2.423 8.385 1.00 83.56 83 ALA A O 1
ATOM 631 N N . VAL A 1 84 ? -10.798 1.789 7.966 1.00 85.25 84 VAL A N 1
ATOM 632 C CA . VAL A 1 84 ? -10.576 1.564 6.530 1.00 85.25 84 VAL A CA 1
ATOM 633 C C . VAL A 1 84 ? -10.180 2.872 5.851 1.00 85.25 84 VAL A C 1
ATOM 635 O O . VAL A 1 84 ? -9.167 2.903 5.159 1.00 85.25 84 VAL A O 1
ATOM 638 N N . LEU A 1 85 ? -10.921 3.956 6.097 1.00 91.00 85 LEU A N 1
ATOM 639 C CA . LEU A 1 85 ? -10.624 5.273 5.527 1.00 91.00 85 LEU A CA 1
ATOM 640 C C . LEU A 1 85 ? -9.263 5.808 5.985 1.00 91.00 85 LEU A C 1
ATOM 642 O O . LEU A 1 85 ? -8.502 6.328 5.175 1.00 91.00 85 LEU A O 1
ATOM 646 N N . ALA A 1 86 ? -8.936 5.670 7.269 1.00 88.81 86 ALA A N 1
ATOM 647 C CA . ALA A 1 86 ? -7.662 6.127 7.810 1.00 88.81 86 ALA A CA 1
ATOM 648 C C . ALA A 1 86 ? -6.480 5.309 7.272 1.00 88.81 86 ALA A C 1
ATOM 650 O O . ALA A 1 86 ? -5.434 5.878 6.960 1.00 88.81 86 ALA A O 1
ATOM 651 N N . LEU A 1 87 ? -6.637 3.990 7.128 1.00 86.06 87 LEU A N 1
ATOM 652 C CA . LEU A 1 87 ? -5.614 3.126 6.546 1.00 86.06 87 LEU A CA 1
ATOM 653 C C . LEU A 1 87 ? -5.414 3.422 5.055 1.00 86.06 87 LEU A C 1
ATOM 655 O O . LEU A 1 87 ? -4.272 3.496 4.605 1.00 86.06 87 LEU A O 1
ATOM 659 N N . ASP A 1 88 ? -6.499 3.627 4.308 1.00 89.62 88 ASP A N 1
ATOM 660 C CA . ASP A 1 88 ? -6.444 3.999 2.892 1.00 89.62 88 ASP A CA 1
ATOM 661 C C . ASP A 1 88 ? -5.755 5.355 2.707 1.00 89.62 88 ASP A C 1
ATOM 663 O O . ASP A 1 88 ? -4.807 5.477 1.932 1.00 89.62 88 ASP A O 1
ATOM 667 N N . LEU A 1 89 ? -6.121 6.346 3.526 1.00 91.94 89 LEU A N 1
ATOM 668 C CA . LEU A 1 89 ? -5.461 7.647 3.546 1.00 91.94 89 LEU A CA 1
ATOM 669 C C . LEU A 1 89 ? -3.971 7.527 3.893 1.00 91.94 89 LEU A C 1
ATOM 671 O O . LEU A 1 89 ? -3.144 8.174 3.254 1.00 91.94 89 LEU A O 1
ATOM 675 N N . ALA A 1 90 ? -3.601 6.700 4.873 1.00 90.44 90 ALA A N 1
ATOM 676 C CA . ALA A 1 90 ? -2.203 6.496 5.247 1.00 90.44 90 ALA A CA 1
ATOM 677 C C . ALA A 1 90 ? -1.385 5.890 4.094 1.00 90.44 90 ALA A C 1
ATOM 679 O O . ALA A 1 90 ? -0.271 6.340 3.820 1.00 90.44 90 ALA A O 1
ATOM 680 N N . ILE A 1 91 ? -1.948 4.908 3.382 1.00 89.06 91 ILE A N 1
ATOM 681 C CA . ILE A 1 91 ? -1.319 4.289 2.208 1.00 89.06 91 ILE A CA 1
ATOM 682 C C . ILE A 1 91 ? -1.227 5.292 1.051 1.00 89.06 91 ILE A C 1
ATOM 684 O O . ILE A 1 91 ? -0.182 5.393 0.407 1.00 89.06 91 ILE A O 1
ATOM 688 N N . TYR A 1 92 ? -2.283 6.068 0.813 1.00 92.12 92 TYR A N 1
ATOM 689 C CA . TYR A 1 92 ? -2.295 7.125 -0.193 1.00 92.12 92 TYR A CA 1
ATOM 690 C C . TYR A 1 92 ? -1.213 8.175 0.083 1.00 92.12 92 TYR A C 1
ATOM 692 O O . TYR A 1 92 ? -0.416 8.495 -0.798 1.00 92.12 92 TYR A O 1
ATOM 700 N N . LEU A 1 93 ? -1.118 8.665 1.320 1.00 93.00 93 LEU A N 1
ATOM 701 C CA . LEU A 1 93 ? -0.089 9.624 1.720 1.00 93.00 93 LEU A CA 1
ATOM 702 C C . LEU A 1 93 ? 1.313 9.038 1.574 1.00 93.00 93 LEU A C 1
ATOM 704 O O . LEU A 1 93 ? 2.214 9.733 1.110 1.00 93.00 93 LEU A O 1
ATOM 708 N N . GLN A 1 94 ? 1.506 7.760 1.906 1.00 94.12 94 GLN A N 1
ATOM 709 C CA . GLN A 1 94 ? 2.777 7.081 1.675 1.00 94.12 94 GLN A CA 1
ATOM 710 C C . GLN A 1 94 ? 3.157 7.098 0.187 1.00 94.12 94 GLN A C 1
ATOM 712 O O . GLN A 1 94 ? 4.302 7.396 -0.154 1.00 94.12 94 GLN A O 1
ATOM 717 N N . HIS A 1 95 ? 2.203 6.814 -0.698 1.00 91.31 95 HIS A N 1
ATOM 718 C CA . HIS A 1 95 ? 2.426 6.859 -2.138 1.00 91.31 95 HIS A CA 1
ATOM 719 C C . HIS A 1 95 ? 2.765 8.277 -2.620 1.00 91.31 95 HIS A C 1
ATOM 721 O O . HIS A 1 95 ? 3.755 8.474 -3.325 1.00 91.31 95 HIS A O 1
ATOM 727 N N . VAL A 1 96 ? 2.029 9.291 -2.158 1.00 94.31 96 VAL A N 1
ATOM 728 C CA . VAL A 1 96 ? 2.344 10.700 -2.447 1.00 94.31 96 VAL A CA 1
ATOM 729 C C . VAL A 1 96 ? 3.754 11.057 -1.966 1.00 94.31 96 VAL A C 1
ATOM 731 O O . VAL A 1 96 ? 4.503 11.698 -2.700 1.00 94.31 96 VAL A O 1
ATOM 734 N N . LEU A 1 97 ? 4.167 10.607 -0.777 1.00 92.81 97 LEU A N 1
ATOM 735 C CA . LEU A 1 97 ? 5.519 10.828 -0.254 1.00 92.81 97 LEU A CA 1
ATOM 736 C C . LEU A 1 97 ? 6.598 10.149 -1.105 1.00 92.81 97 LEU A C 1
ATOM 738 O O . LEU A 1 97 ? 7.659 10.744 -1.306 1.00 92.81 97 LEU A O 1
ATOM 742 N N . PHE A 1 98 ? 6.335 8.954 -1.647 1.00 92.56 98 PHE A N 1
ATOM 743 C CA . PHE A 1 98 ? 7.247 8.301 -2.591 1.00 92.56 98 PHE A CA 1
ATOM 744 C C . PHE A 1 98 ? 7.475 9.124 -3.859 1.00 92.56 98 PHE A C 1
ATOM 746 O O . PHE A 1 98 ? 8.580 9.101 -4.398 1.00 92.56 98 PHE A O 1
ATOM 753 N N . HIS A 1 99 ? 6.480 9.887 -4.306 1.00 92.81 99 HIS A N 1
ATOM 754 C CA . HIS A 1 99 ? 6.619 10.788 -5.447 1.00 92.81 99 HIS A CA 1
ATOM 755 C C . HIS A 1 99 ? 7.177 12.170 -5.080 1.00 92.81 99 HIS A C 1
ATOM 757 O O . HIS A 1 99 ? 7.911 12.759 -5.871 1.00 92.81 99 HIS A O 1
ATOM 763 N N . ALA A 1 100 ? 6.859 12.690 -3.895 1.00 93.94 100 ALA A N 1
ATOM 764 C CA . ALA A 1 100 ? 7.212 14.050 -3.491 1.00 93.94 100 ALA A CA 1
ATOM 765 C C . ALA A 1 100 ? 8.630 14.173 -2.906 1.00 93.94 100 ALA A C 1
ATOM 767 O O . ALA A 1 100 ? 9.300 15.183 -3.115 1.00 93.94 100 ALA A O 1
ATOM 768 N N . VAL A 1 101 ? 9.108 13.170 -2.159 1.00 95.38 101 VAL A N 1
ATOM 769 C CA . VAL A 1 101 ? 10.408 13.235 -1.471 1.00 95.38 101 VAL A CA 1
ATOM 770 C C . VAL A 1 101 ? 11.513 12.689 -2.384 1.00 95.38 101 VAL A C 1
ATOM 772 O O . VAL A 1 101 ? 11.480 11.506 -2.720 1.00 95.38 101 VAL A O 1
ATOM 775 N N . PRO A 1 102 ? 12.565 13.465 -2.725 1.00 90.94 102 PRO A N 1
ATOM 776 C CA . PRO A 1 102 ? 13.580 13.043 -3.698 1.00 90.94 102 PRO A CA 1
ATOM 777 C C . PRO A 1 102 ? 14.297 11.729 -3.360 1.00 90.94 102 PRO A C 1
ATOM 779 O O . PRO A 1 102 ? 14.640 10.960 -4.257 1.00 90.94 102 PRO A O 1
ATOM 782 N N . LEU A 1 103 ? 14.534 11.458 -2.072 1.00 92.19 103 LEU A N 1
ATOM 783 C CA . LEU A 1 103 ? 15.135 10.199 -1.623 1.00 92.19 103 LEU A CA 1
ATOM 784 C C . LEU A 1 103 ? 14.195 9.011 -1.864 1.00 92.19 103 LEU A C 1
ATOM 786 O O . LEU A 1 103 ? 14.623 7.990 -2.397 1.00 92.19 103 LEU A O 1
ATOM 790 N N . LEU A 1 104 ? 12.923 9.161 -1.498 1.00 88.44 104 LEU A N 1
ATOM 791 C CA . LEU A 1 104 ? 11.909 8.125 -1.667 1.00 88.44 104 LEU A CA 1
ATOM 792 C C . LEU A 1 104 ? 11.608 7.892 -3.153 1.00 88.44 104 LEU A C 1
ATOM 794 O O . LEU A 1 104 ? 11.511 6.746 -3.582 1.00 88.44 104 LEU A O 1
ATOM 798 N N . TRP A 1 105 ? 11.620 8.953 -3.958 1.00 90.88 105 TRP A N 1
ATOM 799 C CA . TRP A 1 105 ? 11.495 8.874 -5.409 1.00 90.88 105 TRP A CA 1
ATOM 800 C C . TRP A 1 105 ? 12.624 8.073 -6.056 1.00 90.88 105 TRP A C 1
ATOM 802 O O . TRP A 1 105 ? 12.385 7.303 -6.981 1.00 90.88 105 TRP A O 1
ATOM 812 N N . ARG A 1 106 ? 13.868 8.186 -5.572 1.00 88.50 106 ARG A N 1
ATOM 813 C CA . ARG A 1 106 ? 14.985 7.372 -6.091 1.00 88.50 106 ARG A CA 1
ATOM 814 C C . ARG A 1 106 ? 14.774 5.873 -5.886 1.00 88.50 106 ARG A C 1
ATOM 816 O O . ARG A 1 106 ? 15.270 5.100 -6.700 1.00 88.50 106 ARG A O 1
ATOM 823 N N . LEU A 1 107 ? 14.059 5.482 -4.833 1.00 85.62 107 LEU A N 1
ATOM 824 C CA . LEU A 1 107 ? 13.670 4.093 -4.594 1.00 85.62 107 LEU A CA 1
ATOM 825 C C . LEU A 1 107 ? 12.463 3.722 -5.465 1.00 85.62 107 LEU A C 1
ATOM 827 O O . LEU A 1 107 ? 12.513 2.739 -6.200 1.00 85.62 107 LEU A O 1
ATOM 831 N N . HIS A 1 108 ? 11.427 4.562 -5.451 1.00 89.88 108 HIS A N 1
ATOM 832 C CA . HIS A 1 108 ? 10.149 4.304 -6.112 1.00 89.88 108 HIS A CA 1
ATOM 833 C C . HIS A 1 108 ? 10.223 4.355 -7.643 1.00 89.88 108 HIS A C 1
ATOM 835 O O . HIS A 1 108 ? 9.520 3.628 -8.338 1.00 89.88 108 HIS A O 1
ATOM 841 N N . ARG A 1 109 ? 11.144 5.134 -8.218 1.00 86.62 109 ARG A N 1
ATOM 842 C CA . ARG A 1 109 ? 11.358 5.177 -9.672 1.00 86.62 109 ARG A CA 1
ATOM 843 C C . ARG A 1 109 ? 11.720 3.816 -10.265 1.00 86.62 109 ARG A C 1
ATOM 845 O O . ARG A 1 109 ? 11.572 3.664 -11.464 1.00 86.62 109 ARG A O 1
ATOM 852 N N . MET A 1 110 ? 12.195 2.844 -9.473 1.00 81.94 110 MET A N 1
ATOM 853 C CA . MET A 1 110 ? 12.405 1.464 -9.940 1.00 81.94 110 MET A CA 1
ATOM 854 C C . MET A 1 110 ? 11.103 0.832 -10.443 1.00 81.94 110 MET A C 1
ATOM 856 O O . MET A 1 110 ? 11.141 0.117 -11.442 1.00 81.94 110 MET A O 1
ATOM 860 N N . HIS A 1 111 ? 9.987 1.145 -9.783 1.00 82.94 111 HIS A N 1
ATOM 861 C CA . HIS A 1 111 ? 8.645 0.724 -10.169 1.00 82.94 111 HIS A CA 1
ATOM 862 C C . HIS A 1 111 ? 8.166 1.433 -11.448 1.00 82.94 111 HIS A C 1
ATOM 864 O O . HIS A 1 111 ? 7.567 0.809 -12.314 1.00 82.94 111 HIS A O 1
ATOM 870 N N . HIS A 1 112 ? 8.504 2.716 -11.618 1.00 83.00 112 HIS A N 1
ATOM 871 C CA . HIS A 1 112 ? 8.107 3.526 -12.782 1.00 83.00 112 HIS A CA 1
ATOM 872 C C . HIS A 1 112 ? 9.109 3.537 -13.951 1.00 83.00 112 HIS A C 1
ATOM 874 O O . HIS A 1 112 ? 8.895 4.244 -14.932 1.00 83.00 112 HIS A O 1
ATOM 880 N N . ALA A 1 113 ? 10.228 2.816 -13.856 1.00 76.25 113 ALA A N 1
ATOM 881 C CA . ALA A 1 113 ? 11.317 2.900 -14.835 1.00 76.25 113 ALA A CA 1
ATOM 882 C C . ALA A 1 113 ? 11.102 2.051 -16.098 1.00 76.25 113 ALA A C 1
ATOM 884 O O . ALA A 1 113 ? 11.950 2.109 -16.992 1.00 76.25 113 ALA A O 1
ATOM 885 N N . ASP A 1 114 ? 10.036 1.251 -16.174 1.00 64.69 114 ASP A N 1
ATOM 886 C CA . ASP A 1 114 ? 9.817 0.375 -17.323 1.00 64.69 114 ASP A CA 1
ATOM 887 C C . ASP A 1 114 ? 9.192 1.122 -18.502 1.00 64.69 114 ASP A C 1
ATOM 889 O O . ASP A 1 114 ? 8.090 1.659 -18.423 1.00 64.69 114 ASP A O 1
ATOM 893 N N . LEU A 1 115 ? 9.932 1.136 -19.610 1.00 63.62 115 LEU A N 1
ATOM 894 C CA . LEU A 1 115 ? 9.462 1.587 -20.922 1.00 63.62 115 LEU A CA 1
ATOM 895 C C . LEU A 1 115 ? 8.986 0.406 -21.784 1.00 63.62 115 LEU A C 1
ATOM 897 O O . LEU A 1 115 ? 8.264 0.608 -22.757 1.00 63.62 115 LEU A O 1
ATOM 901 N N . ASP A 1 116 ? 9.384 -0.813 -21.411 1.00 62.53 116 ASP A N 1
ATOM 902 C CA . ASP A 1 116 ? 9.044 -2.071 -22.066 1.00 62.53 116 ASP A CA 1
ATOM 903 C C . ASP A 1 116 ? 8.214 -2.899 -21.065 1.00 62.53 116 ASP A C 1
ATOM 905 O O . ASP A 1 116 ? 8.685 -3.179 -19.968 1.00 62.53 116 ASP A O 1
ATOM 909 N N . ILE A 1 117 ? 6.970 -3.247 -21.406 1.00 65.62 117 ILE A N 1
ATOM 910 C CA . ILE A 1 117 ? 6.112 -4.078 -20.543 1.00 65.62 117 ILE A CA 1
ATOM 911 C C . ILE A 1 117 ? 6.546 -5.542 -20.678 1.00 65.62 117 ILE A C 1
ATOM 913 O O . ILE A 1 1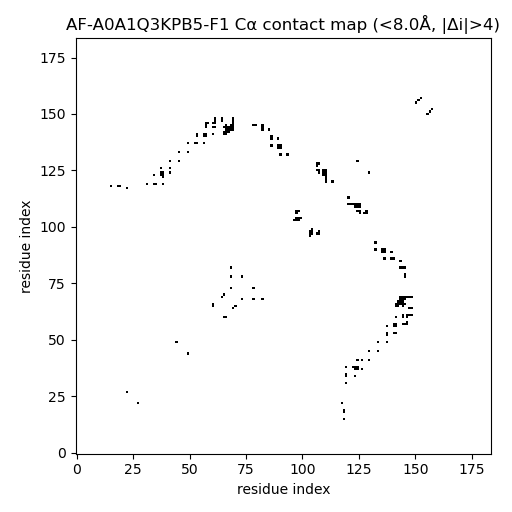17 ? 6.526 -6.075 -21.788 1.00 65.62 117 ILE A O 1
ATOM 917 N N . ASP A 1 118 ? 6.892 -6.177 -19.558 1.00 69.31 118 ASP A N 1
ATOM 918 C CA . ASP A 1 118 ? 7.131 -7.614 -19.421 1.00 69.31 118 ASP A CA 1
ATOM 919 C C . ASP A 1 118 ? 6.327 -8.240 -18.255 1.00 69.31 118 ASP A C 1
ATOM 921 O O . ASP A 1 118 ? 5.682 -7.535 -17.466 1.00 69.31 118 ASP A O 1
ATOM 925 N N . VAL A 1 119 ? 6.356 -9.574 -18.103 1.00 65.81 119 VAL A N 1
ATOM 926 C CA . VAL A 1 119 ? 5.657 -10.297 -17.010 1.00 65.81 119 VAL A CA 1
ATOM 927 C C . VAL A 1 119 ? 6.059 -9.858 -15.596 1.00 65.81 119 VAL A C 1
ATOM 929 O O . VAL A 1 119 ? 5.365 -10.176 -14.627 1.00 65.81 119 VAL A O 1
ATOM 932 N N . THR A 1 120 ? 7.180 -9.153 -15.442 1.00 65.62 120 THR A N 1
ATOM 933 C CA . THR A 1 120 ? 7.717 -8.677 -14.163 1.00 65.62 120 THR A CA 1
ATOM 934 C C . THR A 1 120 ? 7.510 -7.181 -13.923 1.00 65.62 120 THR A C 1
ATOM 936 O O . THR A 1 120 ? 7.635 -6.750 -12.772 1.00 65.62 120 THR A O 1
ATOM 939 N N . THR A 1 121 ? 7.120 -6.406 -14.942 1.00 64.69 121 THR A N 1
ATOM 940 C CA . THR A 1 121 ? 6.920 -4.946 -14.873 1.00 64.69 121 THR A CA 1
ATOM 941 C C . THR A 1 121 ? 5.982 -4.537 -13.739 1.00 64.69 121 THR A C 1
ATOM 943 O O . THR A 1 121 ? 6.285 -3.626 -12.972 1.00 64.69 121 THR A O 1
ATOM 946 N N . GLY A 1 122 ? 4.878 -5.264 -13.542 1.00 63.59 122 GLY A N 1
ATOM 947 C CA . GLY A 1 122 ? 3.908 -4.954 -12.483 1.00 63.59 122 GLY A CA 1
ATOM 948 C C . GLY A 1 122 ? 4.371 -5.274 -11.055 1.00 63.59 122 GLY A C 1
ATOM 949 O O . GLY A 1 122 ? 3.728 -4.853 -10.097 1.00 63.59 122 GLY A O 1
ATOM 950 N N . ALA A 1 123 ? 5.463 -6.024 -10.882 1.00 66.75 123 ALA A N 1
ATOM 951 C CA . ALA A 1 123 ? 5.878 -6.566 -9.584 1.00 66.75 123 ALA A CA 1
ATOM 952 C C . ALA A 1 123 ? 7.280 -6.109 -9.140 1.00 66.75 123 ALA A C 1
ATOM 954 O O . ALA A 1 123 ? 7.789 -6.534 -8.096 1.00 66.75 123 ALA A O 1
ATOM 955 N N . ARG A 1 124 ? 7.909 -5.213 -9.906 1.00 74.00 124 ARG A N 1
ATOM 956 C CA . ARG A 1 124 ? 9.264 -4.724 -9.658 1.00 74.00 124 ARG A CA 1
ATOM 957 C C . ARG A 1 124 ? 9.282 -3.576 -8.648 1.00 74.00 124 ARG A C 1
ATOM 959 O O . ARG A 1 124 ? 9.474 -2.415 -8.991 1.00 74.00 124 ARG A O 1
ATOM 966 N N . PHE A 1 125 ?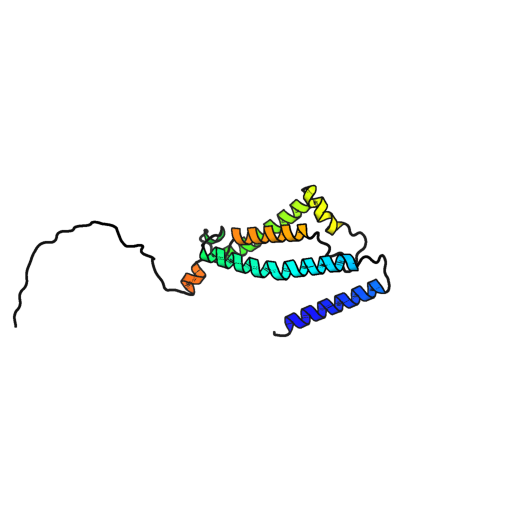 9.122 -3.926 -7.380 1.00 74.69 125 PHE A N 1
ATOM 967 C CA . PHE A 1 125 ? 9.282 -2.996 -6.264 1.00 74.69 125 PHE A CA 1
ATOM 968 C C . PHE A 1 125 ? 10.666 -3.125 -5.641 1.00 74.69 125 PHE A C 1
ATOM 970 O O . PHE A 1 125 ? 11.216 -4.228 -5.528 1.00 74.69 125 PHE A O 1
ATOM 977 N N . HIS A 1 126 ? 11.216 -2.003 -5.183 1.00 81.06 126 HIS A N 1
ATOM 978 C CA . HIS A 1 126 ? 12.435 -2.033 -4.388 1.00 81.06 126 HIS A CA 1
ATOM 979 C C . HIS A 1 126 ? 12.131 -2.710 -3.033 1.00 81.06 126 HIS A C 1
ATOM 981 O O . HIS A 1 126 ? 11.174 -2.308 -2.373 1.00 81.06 126 HIS A O 1
ATOM 987 N N . PRO A 1 127 ? 12.918 -3.689 -2.542 1.00 77.69 127 PRO A N 1
ATOM 988 C CA . PRO A 1 127 ? 12.616 -4.373 -1.275 1.00 77.69 127 PRO A CA 1
ATOM 989 C C . PRO A 1 127 ? 12.449 -3.423 -0.077 1.00 77.69 127 PRO A C 1
ATOM 991 O O . PRO A 1 127 ? 11.587 -3.626 0.773 1.00 77.69 127 PRO A O 1
ATOM 994 N N . ILE A 1 128 ? 13.227 -2.334 -0.046 1.00 83.25 128 ILE A N 1
ATOM 995 C CA . ILE A 1 128 ? 13.095 -1.263 0.963 1.00 83.25 128 ILE A CA 1
ATOM 996 C C . ILE A 1 128 ? 11.728 -0.566 0.889 1.00 83.25 128 ILE A C 1
ATOM 998 O O . ILE A 1 128 ? 11.168 -0.225 1.925 1.00 83.25 128 ILE A O 1
ATOM 1002 N N . GLU A 1 129 ? 11.168 -0.374 -0.306 1.00 82.69 129 GLU A N 1
ATOM 1003 C CA . GLU A 1 129 ? 9.839 0.223 -0.483 1.00 82.69 129 GLU A CA 1
ATOM 1004 C C . GLU A 1 129 ? 8.753 -0.664 0.130 1.00 82.69 129 GLU A C 1
ATOM 1006 O O . GLU A 1 129 ? 7.856 -0.183 0.827 1.00 82.69 129 GLU A O 1
ATOM 1011 N N . ILE A 1 130 ? 8.879 -1.979 -0.057 1.00 80.94 130 ILE A N 1
ATOM 1012 C CA . ILE A 1 130 ? 7.982 -2.956 0.558 1.00 80.94 130 ILE A CA 1
ATOM 1013 C C . ILE A 1 130 ? 8.156 -2.963 2.069 1.00 80.94 130 ILE A C 1
ATOM 1015 O O . ILE A 1 130 ? 7.160 -2.866 2.778 1.00 80.94 130 ILE A O 1
ATOM 1019 N N . ALA A 1 131 ? 9.389 -3.006 2.575 1.00 83.44 131 ALA A N 1
ATOM 1020 C CA . ALA A 1 131 ? 9.648 -2.968 4.012 1.00 83.44 131 ALA A CA 1
ATOM 1021 C C . ALA A 1 131 ? 9.065 -1.701 4.663 1.00 83.44 131 ALA A C 1
ATOM 1023 O O . ALA A 1 131 ? 8.354 -1.797 5.662 1.00 83.44 131 ALA A O 1
ATOM 1024 N N . ALA A 1 132 ? 9.282 -0.527 4.060 1.00 85.25 132 ALA A N 1
ATOM 1025 C CA . ALA A 1 132 ? 8.706 0.735 4.522 1.00 85.25 132 ALA A CA 1
ATOM 1026 C C . ALA A 1 132 ? 7.169 0.697 4.521 1.00 85.25 132 ALA A C 1
ATOM 1028 O O . ALA A 1 132 ? 6.539 1.093 5.500 1.00 85.25 132 ALA A O 1
ATOM 1029 N N . SER A 1 133 ? 6.567 0.143 3.464 1.00 86.19 133 SER A N 1
ATOM 1030 C CA . SER A 1 133 ? 5.112 -0.038 3.371 1.00 86.19 133 SER A CA 1
ATOM 1031 C C . SER A 1 133 ? 4.564 -0.974 4.438 1.00 86.19 133 SER A C 1
ATOM 1033 O O . SER A 1 133 ? 3.491 -0.735 4.983 1.00 86.19 133 SER A O 1
ATOM 1035 N N . MET A 1 134 ? 5.284 -2.048 4.752 1.00 83.62 134 MET A N 1
ATOM 1036 C CA . MET A 1 134 ? 4.889 -2.980 5.802 1.00 83.62 134 MET A CA 1
ATOM 1037 C C . MET A 1 134 ? 4.946 -2.317 7.175 1.00 83.62 134 MET A C 1
ATOM 1039 O O . MET A 1 134 ? 3.983 -2.419 7.928 1.00 83.62 134 MET A O 1
ATOM 1043 N N . VAL A 1 135 ? 6.023 -1.588 7.477 1.00 86.00 135 VAL A N 1
ATOM 1044 C CA . VAL A 1 135 ? 6.162 -0.854 8.742 1.00 86.00 135 VAL A CA 1
ATOM 1045 C C . VAL A 1 135 ? 5.046 0.173 8.904 1.00 86.00 135 VAL A C 1
ATOM 1047 O O . VAL A 1 135 ? 4.408 0.198 9.952 1.00 86.00 135 VAL A O 1
ATOM 1050 N N . LEU A 1 136 ? 4.757 0.971 7.872 1.00 87.25 136 LEU A N 1
ATOM 1051 C CA . LEU A 1 136 ? 3.690 1.970 7.933 1.00 87.25 136 LEU A CA 1
ATOM 1052 C C . LEU A 1 136 ? 2.317 1.324 8.135 1.00 87.25 136 LEU A C 1
ATOM 1054 O O . LEU A 1 136 ? 1.557 1.776 8.986 1.00 87.25 136 LEU A O 1
ATOM 1058 N N . LYS A 1 137 ? 2.010 0.242 7.410 1.00 84.50 137 LYS A N 1
ATOM 1059 C CA . LYS A 1 137 ? 0.740 -0.482 7.568 1.00 84.50 137 LYS A CA 1
ATOM 1060 C C . LYS A 1 137 ? 0.590 -1.064 8.968 1.00 84.50 137 LYS A C 1
ATOM 1062 O O . LYS A 1 137 ? -0.469 -0.915 9.563 1.00 84.50 137 LYS A O 1
ATOM 1067 N N . LEU A 1 138 ? 1.634 -1.688 9.512 1.00 82.38 138 LEU A N 1
ATOM 1068 C CA . LEU A 1 138 ? 1.591 -2.244 10.866 1.00 82.38 138 LEU A CA 1
ATOM 1069 C C . LEU A 1 138 ? 1.481 -1.154 11.928 1.00 82.38 138 LEU A C 1
ATOM 1071 O O . LEU A 1 138 ? 0.693 -1.300 12.856 1.00 82.38 138 LEU A O 1
ATOM 1075 N N . ALA A 1 139 ? 2.200 -0.043 11.763 1.00 84.00 139 ALA A N 1
ATOM 1076 C CA . ALA A 1 139 ? 2.084 1.110 12.645 1.00 84.00 139 ALA A CA 1
ATOM 1077 C C . ALA A 1 139 ? 0.675 1.716 12.597 1.00 84.00 139 ALA A C 1
ATOM 1079 O O . ALA A 1 139 ? 0.109 2.007 13.644 1.00 84.00 139 ALA A O 1
ATOM 1080 N N . ALA A 1 140 ? 0.084 1.856 11.407 1.00 84.25 140 ALA A N 1
ATOM 1081 C CA . ALA A 1 140 ? -1.278 2.353 11.241 1.00 84.25 140 ALA A CA 1
ATOM 1082 C C . ALA A 1 140 ? -2.310 1.403 11.866 1.00 84.25 140 ALA A C 1
ATOM 1084 O O . ALA A 1 140 ? -3.196 1.862 12.578 1.00 84.25 140 ALA A O 1
ATOM 1085 N N . ILE A 1 141 ? -2.171 0.089 11.663 1.00 80.00 141 ILE A N 1
ATOM 1086 C CA . ILE A 1 141 ? -3.041 -0.923 12.279 1.00 80.00 141 ILE A CA 1
ATOM 1087 C C . ILE A 1 141 ? -2.940 -0.861 13.807 1.00 80.00 141 ILE A C 1
ATOM 1089 O O . ILE A 1 141 ? -3.967 -0.782 14.471 1.00 80.00 141 ILE A O 1
ATOM 1093 N N . ALA A 1 142 ? -1.724 -0.833 14.358 1.00 78.94 142 ALA A N 1
ATOM 1094 C CA . ALA A 1 142 ? -1.501 -0.753 15.801 1.00 78.94 142 ALA A CA 1
ATOM 1095 C C . ALA A 1 142 ? -1.986 0.576 16.409 1.00 78.94 142 ALA A C 1
ATOM 1097 O O . ALA A 1 142 ? -2.455 0.602 17.542 1.00 78.94 142 ALA A O 1
ATOM 1098 N N . ALA A 1 143 ? -1.868 1.685 15.673 1.00 81.06 143 ALA A N 1
ATOM 1099 C CA . ALA A 1 143 ? -2.311 2.998 16.131 1.00 81.06 143 ALA A CA 1
ATOM 1100 C C . ALA A 1 143 ? -3.835 3.151 16.079 1.00 81.06 143 ALA A C 1
ATOM 1102 O O . ALA A 1 143 ? -4.416 3.733 16.994 1.00 81.06 143 ALA A O 1
ATOM 1103 N N . LEU A 1 144 ? -4.479 2.662 15.016 1.00 79.88 144 LEU A N 1
ATOM 1104 C CA . LEU A 1 144 ? -5.926 2.763 14.843 1.00 79.88 144 LEU A CA 1
ATOM 1105 C C . LEU A 1 144 ? -6.662 1.806 15.770 1.00 79.88 144 LEU A C 1
ATOM 1107 O O . LEU A 1 144 ? -7.617 2.259 16.389 1.00 79.88 144 LEU A O 1
ATOM 1111 N N . ASP A 1 145 ? -6.186 0.555 15.823 1.00 70.62 145 ASP A N 1
ATOM 1112 C CA . ASP A 1 145 ? -6.741 -0.637 16.473 1.00 70.62 145 ASP A CA 1
ATOM 1113 C C . ASP A 1 145 ? -8.262 -0.612 16.718 1.00 70.62 145 ASP A C 1
ATOM 1115 O O . ASP A 1 145 ? -8.784 0.144 17.533 1.00 70.62 145 ASP A O 1
ATOM 1119 N N . VAL A 1 146 ? -8.981 -1.459 15.978 1.00 61.91 146 VAL A N 1
ATOM 1120 C CA . VAL A 1 146 ? -10.458 -1.496 15.921 1.00 61.91 146 VAL A CA 1
ATOM 1121 C C . VAL A 1 146 ? -11.072 -2.630 16.743 1.00 61.91 146 VAL A C 1
ATOM 1123 O O . VAL A 1 146 ? -12.291 -2.820 16.745 1.00 61.91 146 VAL A O 1
ATOM 1126 N N . TRP A 1 147 ? -10.261 -3.406 17.452 1.00 60.84 147 TRP A N 1
ATOM 1127 C CA . TRP A 1 147 ? -10.766 -4.543 18.211 1.00 60.84 147 TRP A CA 1
ATOM 1128 C C . TRP A 1 147 ? -11.184 -4.100 19.613 1.00 60.84 147 TRP A C 1
ATOM 1130 O O . TRP A 1 147 ? -10.363 -3.926 20.510 1.00 60.84 147 TRP A O 1
ATOM 1140 N N . SER A 1 148 ? -12.493 -3.863 19.762 1.00 50.19 148 SER A N 1
ATOM 1141 C CA . SER A 1 148 ? -13.066 -3.309 20.986 1.00 50.19 148 SER A CA 1
ATOM 1142 C C . SER A 1 148 ? -13.041 -4.309 22.141 1.00 50.19 148 SER A C 1
ATOM 1144 O O . SER A 1 148 ? -13.290 -5.506 21.976 1.00 50.19 148 SER A O 1
ATOM 1146 N N . ARG A 1 149 ? -12.822 -3.767 23.343 1.00 52.47 149 ARG A N 1
ATOM 1147 C 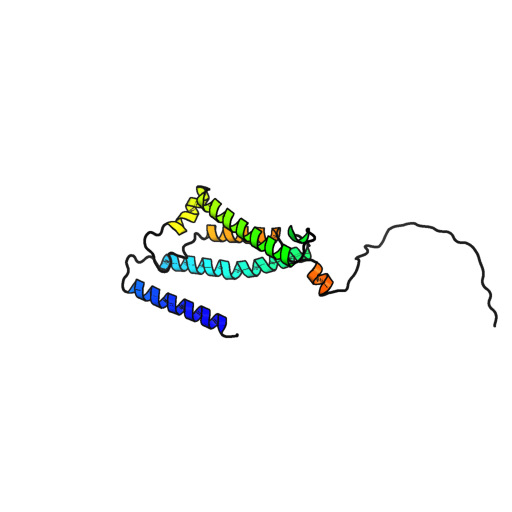CA . ARG A 1 149 ? -12.977 -4.448 24.637 1.00 52.47 149 ARG A CA 1
ATOM 1148 C C . ARG A 1 149 ? -14.359 -5.112 24.796 1.00 52.47 149 ARG A C 1
ATOM 1150 O O . ARG A 1 149 ? -14.481 -6.098 25.521 1.00 52.47 149 ARG A O 1
ATOM 1157 N N . ASP A 1 150 ? -15.380 -4.633 24.079 1.00 49.66 150 ASP A N 1
ATOM 1158 C CA . ASP A 1 150 ? -16.757 -5.135 24.173 1.00 49.66 150 ASP A CA 1
ATOM 1159 C C . ASP A 1 150 ? -16.931 -6.533 23.581 1.00 49.66 150 ASP A C 1
ATOM 1161 O O . ASP A 1 150 ? -17.844 -7.249 23.987 1.00 49.66 150 ASP A O 1
ATOM 1165 N N . LEU A 1 151 ? -16.067 -6.959 22.647 1.00 48.12 151 LEU A N 1
ATOM 1166 C CA . LEU A 1 151 ? -16.101 -8.330 22.126 1.00 48.12 151 LEU A CA 1
ATOM 1167 C C . LEU A 1 151 ? -15.891 -9.343 23.254 1.00 48.12 151 LEU A C 1
ATOM 1169 O O . LEU A 1 151 ? -16.565 -10.367 23.263 1.00 48.12 151 LEU A O 1
ATOM 1173 N N . MET A 1 152 ? -15.049 -9.039 24.246 1.00 45.47 152 MET A N 1
ATOM 1174 C CA . MET A 1 152 ? -14.902 -9.890 25.425 1.00 45.47 152 MET A CA 1
ATOM 1175 C C . MET A 1 152 ? -15.966 -9.641 26.489 1.00 45.47 152 MET A C 1
ATOM 1177 O O . MET A 1 152 ? -16.386 -10.606 27.110 1.00 45.47 152 MET A O 1
ATOM 1181 N N . GLU A 1 153 ? -16.484 -8.429 26.679 1.00 51.34 153 GLU A N 1
ATOM 1182 C CA . GLU A 1 153 ? -17.592 -8.242 27.633 1.00 51.34 153 GLU A CA 1
ATOM 1183 C C . GLU A 1 153 ? -18.893 -8.923 27.165 1.00 51.34 153 GLU A C 1
ATOM 1185 O O . GLU A 1 153 ? -19.623 -9.482 27.984 1.00 51.34 153 GLU A O 1
ATOM 1190 N N . HIS A 1 154 ? -19.162 -8.952 25.852 1.00 49.41 154 HIS A N 1
ATOM 1191 C CA . HIS A 1 154 ? -20.312 -9.654 25.270 1.00 49.41 154 HIS A CA 1
ATOM 1192 C C . HIS A 1 154 ? -20.063 -11.149 24.995 1.00 49.41 154 HIS A C 1
ATOM 1194 O O . HIS A 1 154 ? -20.997 -11.935 25.152 1.00 49.41 154 HIS A O 1
ATOM 1200 N N . CYS A 1 155 ? -18.856 -11.582 24.591 1.00 45.88 155 CYS A N 1
ATOM 1201 C CA . CYS A 1 155 ? -18.557 -13.017 24.399 1.00 45.88 155 CYS A CA 1
ATOM 1202 C C . CYS A 1 155 ? -18.100 -13.739 25.678 1.00 45.88 155 CYS A C 1
ATOM 1204 O O . CYS A 1 155 ? -18.251 -14.955 25.762 1.00 45.88 155 CYS A O 1
ATOM 1206 N N . PHE A 1 156 ? -17.588 -13.020 26.676 1.00 48.94 156 PHE A N 1
ATOM 1207 C CA . PHE A 1 156 ? -17.209 -13.524 27.999 1.00 48.94 156 PHE A CA 1
ATOM 1208 C C . PHE A 1 156 ? -17.793 -12.624 29.100 1.00 48.94 156 PHE A C 1
ATOM 1210 O O . PHE A 1 156 ? -17.056 -11.928 29.807 1.00 48.94 156 PHE A O 1
ATOM 1217 N N . PRO A 1 157 ? -19.122 -12.643 29.303 1.00 43.56 157 PRO A N 1
ATOM 1218 C CA . PRO A 1 157 ? -19.732 -11.937 30.416 1.00 43.56 157 PRO A CA 1
ATOM 1219 C C . PRO A 1 157 ? -19.380 -12.671 31.721 1.00 43.56 157 PRO A C 1
ATOM 1221 O O . PRO A 1 157 ? -20.133 -13.520 32.192 1.00 43.56 157 PRO A O 1
ATOM 1224 N N . GLY A 1 158 ? -18.208 -12.400 32.307 1.00 45.28 158 GLY A N 1
ATOM 1225 C CA . GLY A 1 158 ? -17.843 -12.998 33.594 1.00 45.28 158 GLY A CA 1
ATOM 1226 C C . GLY A 1 158 ? -16.369 -12.959 33.986 1.00 45.28 158 GLY A C 1
ATOM 1227 O O . GLY A 1 158 ? -15.691 -13.974 33.898 1.00 45.28 158 GLY A O 1
ATOM 1228 N N . ASN A 1 159 ? -15.902 -11.810 34.478 1.00 40.69 159 ASN A N 1
ATOM 1229 C CA . ASN A 1 159 ? -15.170 -11.614 35.748 1.00 40.69 159 ASN A CA 1
ATOM 1230 C C . ASN A 1 159 ? -14.477 -10.250 35.649 1.00 40.69 159 ASN A C 1
ATOM 1232 O O . ASN A 1 159 ? -13.462 -10.090 34.990 1.00 40.69 159 ASN A O 1
ATOM 1236 N N . GLY A 1 160 ? -15.031 -9.196 36.226 1.00 42.78 160 GLY A N 1
ATOM 1237 C CA . GLY A 1 160 ? -15.162 -9.101 37.670 1.00 42.78 160 GLY A CA 1
ATOM 1238 C C . GLY A 1 160 ? -14.101 -8.114 38.129 1.00 42.78 160 GLY A C 1
ATOM 1239 O O . GLY A 1 160 ? -12.910 -8.371 37.993 1.00 42.78 160 GLY A O 1
ATOM 1240 N N . ARG A 1 161 ? -14.560 -6.960 38.620 1.00 43.28 161 ARG A N 1
ATOM 1241 C CA . ARG A 1 161 ? -13.763 -5.940 39.309 1.00 43.28 161 ARG A CA 1
ATOM 1242 C C . ARG A 1 161 ? -12.587 -6.588 40.042 1.00 43.28 161 ARG A C 1
ATOM 1244 O O . ARG A 1 161 ? -12.783 -7.191 41.097 1.00 43.28 161 ARG A O 1
ATOM 1251 N N . MET A 1 162 ? -11.375 -6.433 39.514 1.00 38.69 162 MET A N 1
ATOM 1252 C CA . MET A 1 162 ? -10.162 -6.747 40.257 1.00 38.69 162 MET A CA 1
ATOM 1253 C C . MET A 1 162 ? -10.030 -5.676 41.348 1.00 38.69 162 MET A C 1
ATOM 1255 O O . MET A 1 162 ? -9.406 -4.633 41.175 1.00 38.69 162 MET A O 1
ATOM 1259 N N . ARG A 1 163 ? -10.731 -5.896 42.467 1.00 39.41 163 ARG A N 1
ATOM 1260 C CA . ARG A 1 163 ? -10.509 -5.185 43.724 1.00 39.41 163 ARG A CA 1
ATOM 1261 C C . ARG A 1 163 ? -9.113 -5.573 44.192 1.00 39.41 163 ARG A C 1
ATOM 1263 O O . ARG A 1 163 ? -8.924 -6.656 44.736 1.00 39.41 163 ARG A O 1
ATOM 1270 N N . TYR A 1 164 ? -8.148 -4.684 44.001 1.00 35.91 164 TYR A N 1
ATOM 1271 C CA . TYR A 1 164 ? -6.911 -4.744 44.765 1.00 35.91 164 TYR A CA 1
ATOM 1272 C C . TYR A 1 164 ? -7.246 -4.503 46.244 1.00 35.91 164 TYR A C 1
ATOM 1274 O O . TYR A 1 164 ? -7.608 -3.402 46.649 1.00 35.91 164 TYR A O 1
ATOM 1282 N N . GLY A 1 165 ? -7.156 -5.561 47.044 1.00 30.00 165 GLY A N 1
ATOM 1283 C CA . GLY A 1 165 ? -6.930 -5.513 48.486 1.00 30.00 165 GLY A CA 1
ATOM 1284 C C . GLY A 1 165 ? -5.800 -6.500 48.782 1.00 30.00 165 GLY A C 1
ATOM 1285 O O . GLY A 1 165 ? -5.786 -7.569 48.172 1.00 30.00 165 GLY A O 1
ATOM 1286 N N . PRO A 1 166 ? -4.837 -6.155 49.651 1.00 40.09 166 PRO A N 1
ATOM 1287 C CA . PRO A 1 166 ? -5.149 -5.889 51.050 1.00 40.09 166 PRO A CA 1
ATOM 1288 C C . PRO A 1 166 ? -4.416 -4.662 51.618 1.00 40.09 166 PRO A C 1
ATOM 1290 O O . PRO A 1 166 ? -3.197 -4.555 51.532 1.00 40.09 166 PRO A O 1
ATOM 1293 N N . GLY A 1 167 ? -5.160 -3.761 52.267 1.00 46.34 167 GLY A N 1
ATOM 1294 C CA . GLY A 1 167 ? -4.564 -2.701 53.086 1.00 46.34 167 GLY A CA 1
ATOM 1295 C C . GLY A 1 167 ? -5.117 -1.301 52.840 1.00 46.34 167 GLY A C 1
ATOM 1296 O O . GLY A 1 167 ? -4.379 -0.411 52.438 1.00 46.34 167 GLY A O 1
ATOM 1297 N N . SER A 1 168 ? -6.388 -1.061 53.161 1.00 41.09 168 SER A N 1
ATOM 1298 C CA . SER A 1 168 ? -6.833 0.290 53.514 1.00 41.09 168 SER A CA 1
ATOM 1299 C C . SER A 1 168 ? -7.587 0.226 54.830 1.00 41.09 168 SER A C 1
ATOM 1301 O O . SER A 1 168 ? -8.603 -0.450 54.975 1.00 41.09 168 SER A O 1
ATOM 1303 N N . SER A 1 169 ? -6.995 0.884 55.809 1.00 41.00 169 SER A N 1
ATOM 1304 C CA . SER A 1 169 ? -7.406 0.944 57.194 1.00 41.00 169 SER A CA 1
ATOM 1305 C C . SER A 1 169 ? -8.593 1.892 57.397 1.00 41.00 169 SER A C 1
ATOM 1307 O O . SER A 1 169 ? -8.765 2.847 56.650 1.00 41.00 169 SER A O 1
ATOM 1309 N N . ARG A 1 170 ? -9.326 1.642 58.493 1.00 44.72 170 ARG A N 1
ATOM 1310 C CA . ARG A 1 170 ? -10.300 2.525 59.163 1.00 44.72 170 ARG A CA 1
ATOM 1311 C C . ARG A 1 170 ? -11.585 2.822 58.386 1.00 44.72 170 ARG A C 1
ATOM 1313 O O . ARG A 1 170 ? -11.599 3.653 57.495 1.00 44.72 170 ARG A O 1
ATOM 1320 N N . LEU A 1 171 ? -12.694 2.302 58.907 1.00 45.44 171 LEU A N 1
ATOM 1321 C CA . LEU A 1 171 ? -13.748 3.157 59.454 1.00 45.44 171 LEU A CA 1
ATOM 1322 C C . LEU A 1 171 ? -14.484 2.389 60.555 1.00 45.44 171 LEU A C 1
ATOM 1324 O O . LEU A 1 171 ? -15.157 1.389 60.338 1.00 45.44 171 LEU A O 1
ATOM 1328 N N . ARG A 1 172 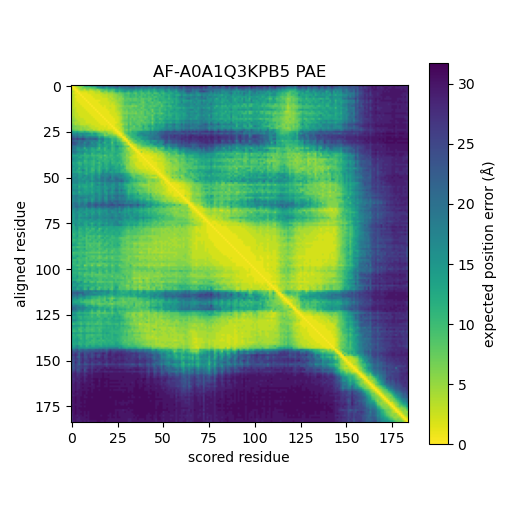? -14.230 2.868 61.768 1.00 43.06 172 ARG A N 1
ATOM 1329 C CA . ARG A 1 172 ? -14.944 2.603 63.006 1.00 43.06 172 ARG A CA 1
ATOM 1330 C C . ARG A 1 172 ? -16.339 3.215 62.848 1.00 43.06 172 ARG A C 1
ATOM 1332 O O . ARG A 1 172 ? -16.421 4.424 62.657 1.00 43.06 172 ARG A O 1
ATOM 1339 N N . HIS A 1 173 ? -17.394 2.418 62.968 1.00 44.78 173 HIS A N 1
ATOM 1340 C CA . HIS A 1 173 ? -18.654 2.916 63.507 1.00 44.78 173 HIS A CA 1
ATOM 1341 C C . HIS A 1 173 ? -19.076 1.991 64.645 1.00 44.78 173 HIS A C 1
ATOM 1343 O O . HIS A 1 173 ? -19.179 0.778 64.495 1.00 44.78 173 HIS A O 1
ATOM 1349 N N . ASP A 1 174 ? -19.122 2.620 65.809 1.00 50.78 174 ASP A N 1
ATOM 1350 C CA . ASP A 1 174 ? -19.456 2.107 67.124 1.00 50.78 174 ASP A CA 1
ATOM 1351 C C . ASP A 1 174 ? -20.982 2.083 67.207 1.00 50.78 174 ASP A C 1
ATOM 1353 O O . ASP A 1 174 ? -21.573 3.156 67.230 1.00 50.78 174 ASP A O 1
ATOM 1357 N N . ASP A 1 175 ? -21.594 0.898 67.226 1.00 51.59 175 ASP A N 1
ATOM 1358 C CA . ASP A 1 175 ? -22.977 0.725 67.673 1.00 51.59 175 ASP A CA 1
ATOM 1359 C C . ASP A 1 175 ? -22.969 -0.266 68.838 1.00 51.59 175 ASP A C 1
ATOM 1361 O O . ASP A 1 175 ? -22.966 -1.491 68.691 1.00 51.59 175 ASP A O 1
ATOM 1365 N N . ARG A 1 176 ? -22.901 0.307 70.040 1.00 45.44 176 ARG A N 1
ATOM 1366 C CA . ARG A 1 176 ? -23.222 -0.375 71.289 1.00 45.44 176 ARG A CA 1
ATOM 1367 C C . ARG A 1 176 ? -24.734 -0.596 71.375 1.00 45.44 176 ARG A C 1
ATOM 1369 O O . ARG A 1 176 ? -25.488 0.344 71.147 1.00 45.44 176 ARG A O 1
ATOM 1376 N N . GLY A 1 177 ? -25.144 -1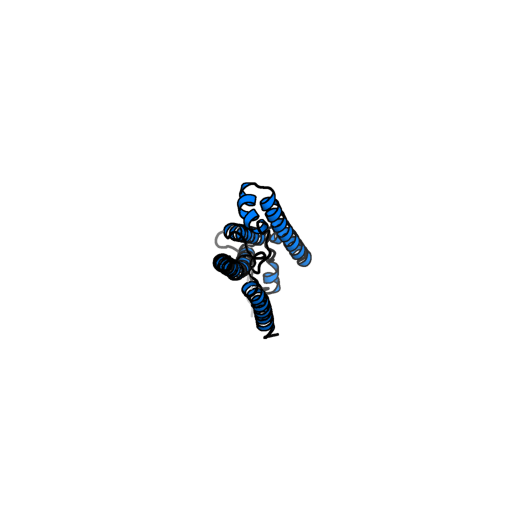.757 71.895 1.00 37.62 177 GLY A N 1
ATOM 1377 C CA . GLY A 1 177 ? -26.360 -1.863 72.716 1.00 37.62 177 GLY A CA 1
ATOM 1378 C C . GLY A 1 177 ? -27.328 -3.010 72.403 1.00 37.62 177 GLY A C 1
ATOM 1379 O O . GLY A 1 177 ? -28.309 -2.768 71.723 1.00 37.62 177 GLY A O 1
ATOM 1380 N N . CYS A 1 178 ? -27.053 -4.190 72.992 1.00 43.97 178 CYS A N 1
ATOM 1381 C CA . CYS A 1 178 ? -27.944 -5.119 73.740 1.00 43.97 178 CYS A CA 1
ATOM 1382 C C . CYS A 1 178 ? -29.370 -5.513 73.249 1.00 43.97 178 CYS A C 1
ATOM 1384 O O . CYS A 1 178 ? -30.040 -4.734 72.588 1.00 43.97 178 CYS A O 1
ATOM 1386 N N . PRO A 1 179 ? -29.974 -6.599 73.799 1.00 51.94 179 PRO A N 1
ATOM 1387 C CA . PRO A 1 179 ? -29.397 -7.848 74.317 1.00 51.94 179 PRO A CA 1
ATOM 1388 C C . PRO A 1 179 ? -30.147 -9.124 73.857 1.00 51.94 179 PRO A C 1
ATOM 1390 O O . PRO A 1 179 ? -31.234 -9.097 73.291 1.00 51.94 179 PRO A O 1
ATOM 1393 N N . SER A 1 180 ? -29.526 -10.257 74.182 1.00 57.22 180 SER A N 1
ATOM 1394 C CA . SER A 1 180 ? -30.057 -11.622 74.195 1.00 57.22 180 SER A CA 1
ATOM 1395 C C . SER A 1 180 ? -31.374 -11.800 74.959 1.00 57.22 180 SER A C 1
ATOM 1397 O O . SER A 1 180 ? -31.520 -11.285 76.069 1.00 57.22 180 SER A O 1
ATOM 1399 N N . SER A 1 181 ? -32.215 -12.704 74.462 1.00 49.00 181 SER A N 1
ATOM 1400 C CA . SER A 1 181 ? -33.094 -13.522 75.301 1.00 49.00 181 SER A CA 1
ATOM 1401 C C . SER A 1 181 ? -33.336 -14.874 74.637 1.00 49.00 181 SER A C 1
ATOM 1403 O O . SER A 1 181 ? -34.026 -14.956 73.622 1.00 49.00 181 SER A O 1
ATOM 1405 N N . ASP A 1 182 ? -32.753 -15.907 75.242 1.00 52.78 182 ASP A N 1
ATOM 1406 C CA . ASP A 1 182 ? -33.233 -17.283 75.180 1.00 52.78 182 ASP A CA 1
ATOM 1407 C C . ASP A 1 182 ? -34.667 -17.351 75.715 1.00 52.78 182 ASP A C 1
ATOM 1409 O O . ASP A 1 182 ? -34.991 -16.673 76.693 1.00 52.78 182 ASP A O 1
ATOM 1413 N N . THR A 1 183 ? -35.506 -18.211 75.141 1.00 51.66 183 THR A N 1
ATOM 1414 C CA . THR A 1 183 ? -36.422 -19.072 75.909 1.00 51.66 183 THR A CA 1
ATOM 1415 C C . THR A 1 183 ? -37.064 -20.124 75.002 1.00 51.66 183 THR A C 1
ATOM 1417 O O . THR A 1 183 ? -37.762 -19.778 74.057 1.00 51.66 183 THR A O 1
ATOM 1420 N N . THR A 1 184 ? -36.817 -21.386 75.388 1.00 55.22 184 THR A N 1
ATOM 1421 C CA . THR A 1 184 ? -37.615 -22.622 75.202 1.00 55.22 184 THR A CA 1
ATOM 1422 C C . THR A 1 184 ? -37.965 -23.101 73.801 1.00 55.22 184 THR A C 1
ATOM 1424 O O . THR A 1 184 ? -38.787 -22.448 73.127 1.00 55.22 184 THR A O 1
#

pLDDT: mean 71.04, std 15.5, range [30.0, 95.38]

Mean predicted aligned error: 15.06 Å